Protein AF-A0A813BSX5-F1 (afdb_monomer_lite)

Sequence (268 aa):
WTSRAKELEERELALHASLPEHVKHILKGKRLLLWKEMIAEYGLPDTTLVDDMMAGFPLSGWLPQSHAFPKHIKRPEFSLDTLRLLSEGLNKQTLDQMSMKQDAELEAATWEETEAELQHGWIFEAPTVESDFRVYARRFGISQGGKTRVIDDCSCCGLNATVGTVEKFVVHAIDRMAAMLAYALGLSTDANMMYVNRPGHVKPSAVVLNALPFGAIGKKAPEFAPVFNMLGLVVELTESLDKVLEANKLCPKEAERLRGGEQGDPSA

Foldseek 3Di:
DVVVLVVCVVVQVVLLVPADPLLSLVCPPPSLVVVLVVCVVVVQQQNCVSVCSRVDFDLFAEGDDRVNFDFDKDAQLDAPVVLLVCQVVLQVVQVVVLVDDDPPVQVVLQVVVVVVCCVSSVDHDDDPDDDSGDFAWDWGWDDDPNHIDIDTHPVSSSSNSRYIYRGDDDDDDPVNVVVVLQVVQVPDPPAQWDFDDDPPDPGTDIDRPPPPPVQPDDPPNPDDDVDDDDPDDDPDCLVVLVVCVVVVVDDPVVSCVSVPDDDDDPDD

Secondary structure (DSSP, 8-state):
-HHHHHHTHHHHHHHHHHS-HHHHHHTTT--HHHHHHHHHHTT-S-SSHHHHHHH---SSEEPPP-SSS-EEEE--SS-HHHHHHHHHHHHHHHHHHHTS---HHHHHHHHHHHHHHHHTTSS-PPPSSPPS----PEEEEEEETTEEEEEEETTTTTTGGGEEEEE---PPPHHHHHHHHHHHHHT-SSTTEEEE--TT-SSPEEEE---GGGGGS-TTPPSS-S-----------HHHHHHHHHTT-S-HHHHHHHHT--------

Radius of gyration: 26.86 Å; chains: 1; bounding box: 53×72×67 Å

Structure (mmCIF, N/CA/C/O backbone):
data_AF-A0A813BSX5-F1
#
_entry.id   AF-A0A813BSX5-F1
#
loop_
_atom_site.group_PDB
_atom_site.id
_atom_site.type_symbol
_atom_site.label_atom_id
_atom_site.label_alt_id
_atom_site.label_comp_id
_atom_site.label_asym_id
_atom_site.label_entity_id
_atom_site.label_seq_id
_atom_site.pdbx_PDB_ins_code
_atom_site.Cartn_x
_atom_site.Cartn_y
_atom_site.Cartn_z
_atom_site.occupancy
_atom_site.B_iso_or_equiv
_atom_site.auth_seq_id
_atom_site.auth_comp_id
_atom_site.auth_asym_id
_atom_site.auth_atom_id
_atom_site.pdbx_PDB_model_num
ATOM 1 N N . TRP A 1 1 ? -19.337 -3.168 21.594 1.00 83.38 1 TRP A N 1
ATOM 2 C CA . TRP A 1 1 ? -19.027 -3.341 20.157 1.00 83.38 1 TRP A CA 1
ATOM 3 C C . TRP A 1 1 ? -19.935 -4.308 19.399 1.00 83.38 1 TRP A C 1
ATOM 5 O O . TRP A 1 1 ? -20.498 -3.882 18.405 1.00 83.38 1 TRP A O 1
ATOM 15 N N . THR A 1 2 ? -20.147 -5.565 19.816 1.00 85.38 2 THR A N 1
ATOM 16 C CA . THR A 1 2 ? -21.000 -6.511 19.048 1.00 85.38 2 THR A CA 1
ATOM 17 C C . THR A 1 2 ? -22.451 -6.047 18.877 1.00 85.38 2 THR A C 1
ATOM 19 O O . THR A 1 2 ? -22.989 -6.163 17.782 1.00 85.38 2 THR A O 1
ATOM 22 N N . SER A 1 3 ? -23.078 -5.495 19.921 1.00 91.56 3 SER A N 1
ATOM 23 C CA . SER A 1 3 ? -24.420 -4.896 19.812 1.00 91.56 3 SER A CA 1
ATOM 24 C C . SER A 1 3 ? -24.410 -3.676 18.895 1.00 91.56 3 SER A C 1
ATOM 26 O O . SER A 1 3 ? -25.213 -3.597 17.972 1.00 91.56 3 SER A O 1
ATOM 28 N N . ARG A 1 4 ? -23.410 -2.800 19.061 1.00 90.75 4 ARG A N 1
ATOM 29 C CA . ARG A 1 4 ? -23.244 -1.606 18.229 1.00 90.75 4 ARG A CA 1
ATOM 30 C C . ARG A 1 4 ? -23.072 -1.933 16.744 1.00 90.75 4 ARG A C 1
ATOM 32 O O . ARG A 1 4 ? -23.639 -1.267 15.892 1.00 90.75 4 ARG A O 1
ATOM 39 N N . ALA A 1 5 ? -22.359 -3.012 16.434 1.00 90.94 5 ALA A N 1
ATOM 40 C CA . ALA A 1 5 ? -22.216 -3.510 15.072 1.00 90.94 5 ALA A CA 1
ATOM 41 C C . ALA A 1 5 ? -23.562 -3.863 14.418 1.00 90.94 5 ALA A C 1
ATOM 43 O O . ALA A 1 5 ? -23.715 -3.650 13.222 1.00 90.94 5 ALA A O 1
ATOM 44 N N . LYS A 1 6 ? -24.520 -4.395 15.193 1.00 92.38 6 LYS A N 1
ATOM 45 C CA . LYS A 1 6 ? -25.877 -4.696 14.708 1.00 92.38 6 LYS A CA 1
ATOM 46 C C . LYS A 1 6 ? -26.690 -3.420 14.506 1.00 92.38 6 LYS A C 1
ATOM 48 O O . LYS A 1 6 ? -27.373 -3.284 13.504 1.00 92.38 6 LYS A O 1
ATOM 53 N N . GLU A 1 7 ? -26.580 -2.465 15.426 1.00 96.12 7 GLU A N 1
ATOM 54 C CA . GLU A 1 7 ? -27.254 -1.161 15.311 1.00 96.12 7 GLU A CA 1
ATOM 55 C C . GLU A 1 7 ? -26.810 -0.370 14.069 1.00 96.12 7 GLU A C 1
ATOM 57 O O . GLU A 1 7 ? -27.576 0.424 13.530 1.00 96.12 7 GLU A O 1
ATOM 62 N N . LEU A 1 8 ? -25.572 -0.579 13.614 1.00 95.31 8 LEU A N 1
ATOM 63 C CA . LEU A 1 8 ? -25.012 0.079 12.434 1.00 95.31 8 LEU A CA 1
ATOM 64 C C . LEU A 1 8 ? -25.253 -0.682 11.124 1.00 95.31 8 LEU A C 1
ATOM 66 O O . LEU A 1 8 ? -24.932 -0.142 10.070 1.00 95.31 8 LEU A O 1
ATOM 70 N N . GLU A 1 9 ? -25.809 -1.895 11.156 1.00 94.50 9 GLU A N 1
ATOM 71 C CA . GLU A 1 9 ? -25.847 -2.808 10.005 1.00 94.50 9 GLU A CA 1
ATOM 72 C C . GLU A 1 9 ? -26.533 -2.201 8.771 1.00 94.50 9 GLU A C 1
ATOM 74 O O . GLU A 1 9 ? -25.970 -2.226 7.678 1.00 94.50 9 GLU A O 1
ATOM 79 N N . GLU A 1 10 ? -27.695 -1.564 8.938 1.00 96.06 10 GLU A N 1
ATOM 80 C CA . GLU A 1 10 ? -28.397 -0.901 7.827 1.00 96.06 10 GLU A CA 1
ATOM 81 C C . GLU A 1 10 ? -27.590 0.262 7.233 1.00 96.06 10 GLU A C 1
ATOM 83 O O . GLU A 1 10 ? -27.537 0.447 6.015 1.00 96.06 10 GLU A O 1
ATOM 88 N N . ARG A 1 11 ? -26.913 1.036 8.089 1.00 96.50 11 ARG A N 1
ATOM 89 C CA . ARG A 1 11 ? -26.076 2.166 7.661 1.00 96.50 11 ARG A CA 1
ATOM 90 C C . ARG A 1 11 ? -24.805 1.688 6.964 1.00 96.50 11 ARG A C 1
ATOM 92 O O . ARG A 1 11 ? -24.385 2.312 5.996 1.00 96.50 11 ARG A O 1
ATOM 99 N N . GLU A 1 12 ? -24.216 0.590 7.430 1.00 95.94 12 GLU A N 1
ATOM 100 C CA . GLU A 1 12 ? -23.080 -0.069 6.778 1.00 95.94 12 GLU A CA 1
ATOM 101 C C . GLU A 1 12 ? -23.479 -0.563 5.387 1.00 95.94 12 GLU A C 1
ATOM 103 O O . GLU A 1 12 ? -22.760 -0.316 4.426 1.00 95.94 12 GLU A O 1
ATOM 108 N N . LEU A 1 13 ? -24.647 -1.196 5.241 1.00 94.44 13 LEU A N 1
ATOM 109 C CA . LEU A 1 13 ? -25.143 -1.638 3.934 1.00 94.44 13 LEU A CA 1
ATOM 110 C C . LEU A 1 13 ? -25.313 -0.466 2.957 1.00 94.44 13 LEU A C 1
ATOM 112 O O . LEU A 1 13 ? -24.874 -0.559 1.809 1.00 94.44 13 LEU A O 1
ATOM 116 N N . ALA A 1 14 ? -25.895 0.647 3.413 1.00 95.81 14 ALA A N 1
ATOM 117 C CA . ALA A 1 14 ? -26.028 1.859 2.606 1.00 95.81 14 ALA A CA 1
ATOM 118 C C . ALA A 1 14 ? -24.662 2.457 2.225 1.00 95.81 14 ALA A C 1
ATOM 120 O O . ALA A 1 14 ? -24.458 2.854 1.077 1.00 95.81 14 ALA A O 1
ATOM 121 N N . LEU A 1 15 ? -23.709 2.470 3.162 1.00 95.25 15 LEU A N 1
ATOM 122 C CA . LEU A 1 15 ? -22.342 2.919 2.913 1.00 95.25 15 LEU A CA 1
ATOM 123 C C . LEU A 1 15 ? -21.660 2.050 1.852 1.00 95.25 15 LEU A C 1
ATOM 125 O O . LEU A 1 15 ? -21.188 2.573 0.847 1.00 95.25 15 LEU A O 1
ATOM 129 N N . HIS A 1 16 ? -21.669 0.729 2.028 1.00 95.00 16 HIS A N 1
ATOM 130 C CA . HIS A 1 16 ? -21.105 -0.236 1.080 1.00 95.00 16 HIS A CA 1
ATOM 131 C C . HIS A 1 16 ? -21.727 -0.132 -0.315 1.00 95.00 16 HIS A C 1
ATOM 133 O O . HIS A 1 16 ? -21.043 -0.348 -1.313 1.00 95.00 16 HIS A O 1
ATOM 139 N N . ALA A 1 17 ? -23.011 0.219 -0.413 1.00 93.81 17 ALA A N 1
ATOM 140 C CA . ALA A 1 17 ? -23.671 0.448 -1.695 1.00 93.81 17 ALA A CA 1
ATOM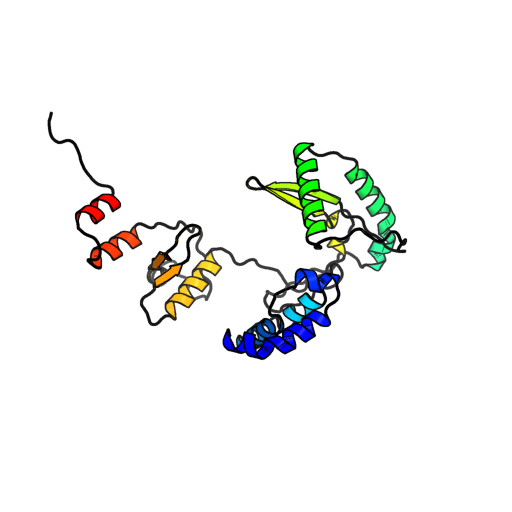 141 C C . ALA A 1 17 ? -23.161 1.709 -2.417 1.00 93.81 17 ALA A C 1
ATOM 143 O O . ALA A 1 17 ? -23.177 1.732 -3.646 1.00 93.81 17 ALA A O 1
ATOM 144 N N . SER A 1 18 ? -22.697 2.716 -1.669 1.00 93.75 18 SER A N 1
ATOM 145 C CA . SER A 1 18 ? -22.149 3.975 -2.197 1.00 93.75 18 SER A CA 1
ATOM 146 C C . SER A 1 18 ? -20.669 3.913 -2.593 1.00 93.75 18 SER A C 1
ATOM 148 O O . SER A 1 18 ? -20.185 4.830 -3.256 1.00 93.75 18 SER A O 1
ATOM 150 N N . LEU A 1 19 ? -19.946 2.853 -2.206 1.00 93.38 19 LEU A N 1
ATOM 151 C CA . LEU A 1 19 ? -18.522 2.712 -2.512 1.00 93.38 19 LEU A CA 1
ATOM 152 C C . LEU A 1 19 ? -18.281 2.493 -4.016 1.00 93.38 19 LEU A C 1
ATOM 154 O O . LEU A 1 19 ? -19.070 1.794 -4.661 1.00 93.38 19 LEU A O 1
ATOM 158 N N . PRO A 1 20 ? -17.166 3.010 -4.570 1.00 90.00 20 PRO A N 1
ATOM 159 C CA . PRO A 1 20 ? -16.735 2.665 -5.920 1.00 90.00 20 PRO A CA 1
ATOM 160 C C . PRO A 1 20 ? -16.595 1.149 -6.089 1.00 90.00 20 PRO A C 1
ATOM 162 O O . PRO A 1 20 ? -16.129 0.467 -5.177 1.00 90.00 20 PRO A O 1
ATOM 165 N N . GLU A 1 21 ? -16.940 0.622 -7.267 1.00 87.62 21 GLU A N 1
ATOM 166 C CA . GLU A 1 21 ? -17.011 -0.832 -7.497 1.00 87.62 21 GLU A CA 1
ATOM 167 C C . GLU A 1 21 ? -15.694 -1.556 -7.162 1.00 87.62 21 GLU A C 1
ATOM 169 O O . GLU A 1 21 ? -15.701 -2.582 -6.482 1.00 87.62 21 GLU A O 1
ATOM 174 N N . HIS A 1 22 ? -14.556 -0.963 -7.542 1.00 83.56 22 HIS A N 1
ATOM 175 C CA . HIS A 1 22 ? -13.226 -1.514 -7.262 1.00 83.56 22 HIS A CA 1
ATOM 176 C C . HIS A 1 22 ? -12.898 -1.580 -5.756 1.00 83.56 22 HIS A C 1
ATOM 178 O O . HIS A 1 22 ? -12.206 -2.491 -5.317 1.00 83.56 22 HIS A O 1
ATOM 184 N N . VAL A 1 23 ? -13.430 -0.663 -4.940 1.00 88.94 23 VAL A N 1
ATOM 185 C CA . VAL A 1 23 ? -13.236 -0.654 -3.477 1.00 88.94 23 VAL A CA 1
ATOM 186 C C . VAL A 1 23 ? -14.238 -1.574 -2.782 1.00 88.94 23 VAL A C 1
ATOM 188 O O . VAL A 1 23 ? -13.909 -2.262 -1.816 1.00 88.94 23 VAL A O 1
ATOM 191 N N . LYS A 1 24 ? -15.476 -1.608 -3.280 1.00 89.94 24 LYS A N 1
ATOM 192 C CA . LYS A 1 24 ? -16.595 -2.352 -2.696 1.00 89.94 24 LYS A CA 1
ATOM 193 C C . LYS A 1 24 ? -16.302 -3.843 -2.569 1.00 89.94 24 LYS A C 1
ATOM 195 O O . LYS A 1 24 ? -16.629 -4.446 -1.546 1.00 89.94 24 LYS A O 1
ATOM 200 N N . HIS A 1 25 ? -15.665 -4.432 -3.582 1.00 87.50 25 HIS A N 1
ATOM 201 C CA . HIS A 1 25 ? -15.243 -5.830 -3.531 1.00 87.50 25 HIS A CA 1
ATOM 202 C C . HIS A 1 25 ? -14.223 -6.073 -2.405 1.00 87.50 25 HIS A C 1
ATOM 204 O O . HIS A 1 25 ? -14.404 -6.982 -1.594 1.00 87.50 25 HIS A O 1
ATOM 210 N N . ILE A 1 26 ? -13.202 -5.216 -2.308 1.00 88.81 26 ILE A N 1
ATOM 211 C CA . ILE A 1 26 ? -12.096 -5.328 -1.345 1.00 88.81 26 ILE A CA 1
ATOM 212 C C . ILE A 1 26 ? -12.585 -5.132 0.097 1.00 88.81 26 ILE A C 1
ATOM 214 O O . ILE A 1 26 ? -12.185 -5.858 1.011 1.00 88.81 26 ILE A O 1
ATOM 218 N N . LEU A 1 27 ? -13.475 -4.163 0.319 1.00 91.62 27 LEU A N 1
ATOM 219 C CA . LEU A 1 27 ? -13.990 -3.838 1.649 1.00 91.62 27 LEU A CA 1
ATOM 220 C C . LEU A 1 27 ? -15.193 -4.693 2.063 1.00 91.62 27 LEU A C 1
ATOM 222 O O . LEU A 1 27 ? -15.707 -4.523 3.171 1.00 91.62 27 LEU A O 1
ATOM 226 N N . LYS A 1 28 ? -15.635 -5.646 1.236 1.00 90.06 28 LYS A N 1
ATOM 227 C CA . LYS A 1 28 ? -16.810 -6.475 1.520 1.00 90.06 28 LYS A CA 1
ATOM 228 C C . LYS A 1 28 ? -16.733 -7.118 2.910 1.00 90.06 28 LYS A C 1
ATOM 230 O O . LYS A 1 28 ? -15.768 -7.789 3.273 1.00 90.06 28 LYS A O 1
ATOM 235 N N . GLY A 1 29 ? -17.791 -6.922 3.698 1.00 88.62 29 GLY A N 1
ATOM 236 C CA . GLY A 1 29 ? -17.921 -7.486 5.045 1.00 88.62 29 GLY A CA 1
ATOM 237 C C . GLY A 1 29 ? -17.102 -6.774 6.129 1.00 88.62 29 GLY A C 1
ATOM 238 O O . GLY A 1 29 ? -17.186 -7.162 7.297 1.00 88.62 29 GLY A O 1
ATOM 239 N N . LYS A 1 30 ? -16.332 -5.731 5.791 1.00 92.81 30 LYS A N 1
ATOM 240 C CA . LYS A 1 30 ? -15.687 -4.860 6.781 1.00 92.81 30 LYS A CA 1
ATOM 241 C C . LYS A 1 30 ? -16.727 -3.910 7.381 1.00 92.81 30 LYS A C 1
ATOM 243 O O . LYS A 1 30 ? -17.556 -3.356 6.665 1.00 92.81 30 LYS A O 1
ATOM 248 N N . ARG A 1 31 ? -16.675 -3.725 8.701 1.00 94.50 31 ARG A N 1
ATOM 249 C CA . ARG A 1 31 ? -17.572 -2.834 9.455 1.00 94.50 31 ARG A CA 1
ATOM 250 C C . ARG A 1 31 ? -16.910 -1.465 9.613 1.00 94.50 31 ARG A C 1
ATOM 252 O O . ARG A 1 31 ? -16.223 -1.228 10.607 1.00 94.50 31 ARG A O 1
ATOM 259 N N . LEU A 1 32 ? -17.016 -0.631 8.582 1.00 95.31 32 LEU A N 1
ATOM 260 C CA . LEU A 1 32 ? -16.264 0.619 8.448 1.00 95.31 32 LEU A CA 1
ATOM 261 C C . LEU A 1 32 ? -16.768 1.688 9.424 1.00 95.31 32 LEU A C 1
ATOM 263 O O . LEU A 1 32 ? -15.969 2.336 10.096 1.00 95.31 32 LEU A O 1
ATOM 267 N N . LEU A 1 33 ? -18.087 1.826 9.574 1.00 96.06 33 LEU A N 1
ATOM 268 C CA . LEU A 1 33 ? -18.696 2.756 10.528 1.00 96.06 33 LEU A CA 1
ATOM 269 C C . LEU A 1 33 ? -18.390 2.357 11.968 1.00 96.06 33 LEU A C 1
ATOM 271 O O . LEU A 1 33 ? -18.042 3.214 12.776 1.00 96.06 33 LEU A O 1
ATOM 275 N N . LEU A 1 34 ? -18.469 1.060 12.279 1.00 94.94 34 LEU A N 1
ATOM 276 C CA . LEU A 1 34 ? -18.085 0.565 13.602 1.00 94.94 34 LEU A CA 1
ATOM 277 C C . LEU A 1 34 ? -16.620 0.893 13.899 1.00 94.94 34 LEU A C 1
ATOM 279 O O . LEU A 1 34 ? -16.292 1.333 14.997 1.00 94.94 34 LEU A O 1
ATOM 283 N N . TRP A 1 35 ? -15.739 0.684 12.922 1.00 94.75 35 TRP A N 1
ATOM 284 C CA . TRP A 1 35 ? -14.325 0.985 13.083 1.00 94.75 35 TRP A CA 1
ATOM 285 C C . TRP A 1 35 ? -14.077 2.484 13.285 1.00 94.75 35 TRP A C 1
ATOM 287 O O . TRP A 1 35 ? -13.296 2.853 14.160 1.00 94.75 35 TRP A O 1
ATOM 297 N N . LYS A 1 36 ? -14.809 3.344 12.568 1.00 94.81 36 LYS A N 1
ATOM 298 C CA . LYS A 1 36 ? -14.770 4.799 12.762 1.00 94.81 36 LYS A CA 1
ATOM 299 C C . LYS A 1 36 ? -15.196 5.201 14.178 1.00 94.81 36 LYS A C 1
ATOM 301 O O . LYS A 1 36 ? -14.533 6.027 14.800 1.00 94.81 36 LYS A O 1
ATOM 306 N N . GLU A 1 37 ? -16.248 4.584 14.718 1.00 94.19 37 GLU A N 1
ATOM 307 C CA . GLU A 1 37 ? -16.666 4.804 16.110 1.00 94.19 37 GLU A CA 1
ATOM 308 C C . GLU A 1 37 ? -15.614 4.330 17.117 1.00 94.19 37 GLU A C 1
ATOM 310 O O . GLU A 1 37 ? -15.336 5.040 18.078 1.00 94.19 37 GLU A O 1
ATOM 315 N N . MET A 1 38 ? -14.976 3.180 16.880 1.00 91.50 38 MET A N 1
ATOM 316 C CA . MET A 1 38 ? -13.897 2.684 17.741 1.00 91.50 38 MET A CA 1
ATOM 317 C C . MET A 1 38 ? -12.688 3.627 17.746 1.00 91.50 38 MET A C 1
ATOM 319 O O . MET A 1 38 ? -12.146 3.915 18.809 1.00 91.50 38 MET A O 1
ATOM 323 N N . ILE A 1 39 ? -12.272 4.128 16.578 1.00 88.81 39 ILE A N 1
ATOM 324 C CA . ILE A 1 39 ? -11.175 5.101 16.461 1.00 88.81 39 ILE A CA 1
ATOM 325 C C . ILE A 1 39 ? -11.469 6.346 17.302 1.00 88.81 39 ILE A C 1
ATOM 327 O O . ILE A 1 39 ? -10.608 6.788 18.064 1.00 88.81 39 ILE A O 1
ATOM 331 N N . ALA A 1 40 ? -12.694 6.870 17.202 1.00 90.44 40 ALA A N 1
ATOM 332 C CA . ALA A 1 40 ? -13.122 8.036 17.962 1.00 90.44 40 ALA A CA 1
ATOM 333 C C . ALA A 1 40 ? -13.198 7.759 19.474 1.00 90.44 40 ALA A C 1
ATOM 335 O O . ALA A 1 40 ? -12.709 8.565 20.261 1.00 90.44 40 ALA A O 1
ATOM 336 N N . GLU A 1 41 ? -13.769 6.622 19.888 1.00 89.50 41 GLU A N 1
ATOM 337 C CA . GLU A 1 41 ? -13.918 6.260 21.306 1.00 89.50 41 GLU A CA 1
ATOM 338 C C . GLU A 1 41 ? -12.566 6.089 22.007 1.00 89.50 41 GLU A C 1
ATOM 340 O O . GLU A 1 41 ? -12.379 6.580 23.119 1.00 89.50 41 GLU A O 1
ATOM 345 N N . TYR A 1 42 ? -11.601 5.438 21.351 1.00 86.50 42 TYR A N 1
ATOM 346 C CA . TYR A 1 42 ? -10.262 5.238 21.910 1.00 86.50 42 TYR A CA 1
ATOM 347 C C . TYR A 1 42 ? -9.333 6.446 21.728 1.00 86.50 42 TYR A C 1
ATOM 349 O O . TYR A 1 42 ? -8.181 6.388 22.160 1.00 86.50 42 TYR A O 1
ATOM 357 N N . GLY A 1 43 ? -9.806 7.531 21.105 1.00 86.00 43 GLY A N 1
ATOM 358 C CA . GLY A 1 43 ? -9.010 8.735 20.875 1.00 86.00 43 GLY A CA 1
ATOM 359 C C . GLY A 1 43 ? -7.757 8.462 20.043 1.00 86.00 43 GLY A C 1
ATOM 360 O O . GLY A 1 43 ? -6.700 9.035 20.318 1.00 86.00 43 GLY A O 1
ATOM 361 N N . LEU A 1 44 ? -7.849 7.550 19.067 1.00 86.44 44 LEU A N 1
ATOM 362 C CA . LEU A 1 44 ? -6.727 7.260 18.182 1.00 86.44 44 LEU A CA 1
ATOM 363 C C . LEU A 1 44 ? -6.402 8.502 17.334 1.00 86.44 44 LEU A C 1
ATOM 365 O O . LEU A 1 44 ? -7.314 9.205 16.896 1.00 86.44 44 LEU A O 1
ATOM 369 N N . PRO A 1 45 ? -5.108 8.784 17.099 1.00 88.50 45 PRO A N 1
ATOM 370 C CA . PRO A 1 45 ? -4.687 10.013 16.429 1.00 88.50 45 PRO A CA 1
ATOM 371 C C . PRO A 1 45 ? -5.115 10.064 14.955 1.00 88.50 45 PRO A C 1
ATOM 373 O O . PRO A 1 45 ? -5.413 11.145 14.444 1.00 88.50 45 PRO A O 1
ATOM 376 N N . ASP A 1 46 ? -5.189 8.906 14.295 1.00 91.31 46 ASP A N 1
ATOM 377 C CA . ASP A 1 46 ? -5.603 8.794 12.898 1.00 91.31 46 ASP A CA 1
ATOM 378 C C . ASP A 1 46 ? -7.126 8.672 12.796 1.00 91.31 46 ASP A C 1
ATOM 380 O O . ASP A 1 46 ? -7.698 7.589 12.937 1.00 91.31 46 ASP A O 1
ATOM 384 N N . THR A 1 47 ? -7.788 9.806 12.579 1.00 90.56 47 THR A N 1
ATOM 385 C CA . THR A 1 47 ? -9.253 9.874 12.464 1.00 90.56 47 THR A CA 1
ATOM 386 C C . THR A 1 47 ? -9.758 9.744 11.026 1.00 90.56 47 THR A C 1
ATOM 388 O O . THR A 1 47 ? -10.962 9.559 10.833 1.00 90.56 47 THR A O 1
ATOM 391 N N . THR A 1 48 ? -8.866 9.805 10.029 1.00 92.06 48 THR A N 1
ATOM 392 C CA . THR A 1 48 ? -9.218 9.768 8.599 1.00 92.06 48 THR A CA 1
ATOM 393 C C . THR A 1 48 ? -9.006 8.401 7.967 1.00 92.06 48 THR A C 1
ATOM 395 O O . THR A 1 48 ? -9.586 8.148 6.918 1.00 92.06 48 THR A O 1
ATOM 398 N N . LEU A 1 49 ? -8.290 7.481 8.624 1.00 92.12 49 LEU A N 1
ATOM 399 C CA . LEU A 1 49 ? -7.961 6.146 8.111 1.00 92.12 49 LEU A CA 1
ATOM 400 C C . LEU A 1 49 ? -9.117 5.404 7.422 1.00 92.12 49 LEU A C 1
ATOM 402 O O . LEU A 1 49 ? -8.933 4.791 6.373 1.00 92.12 49 LEU A O 1
ATOM 406 N N . VAL A 1 50 ? -10.312 5.423 8.017 1.00 93.69 50 VAL A N 1
ATOM 407 C CA . VAL A 1 50 ? -11.483 4.739 7.440 1.00 93.69 50 VAL A CA 1
ATOM 408 C C . VAL A 1 50 ? -11.928 5.413 6.145 1.00 93.69 50 VAL A C 1
ATOM 410 O O . VAL A 1 50 ? -12.260 4.725 5.182 1.00 93.69 50 VAL A O 1
ATOM 413 N N . ASP A 1 51 ? -11.909 6.744 6.117 1.00 93.44 51 ASP A N 1
ATOM 414 C CA . ASP A 1 51 ? -12.271 7.531 4.941 1.00 93.44 51 ASP A CA 1
ATOM 415 C C . ASP A 1 51 ? -11.222 7.335 3.830 1.00 93.44 51 ASP A C 1
ATOM 417 O O . ASP A 1 51 ? -11.586 7.108 2.676 1.00 93.44 51 ASP A O 1
ATOM 421 N N . ASP A 1 52 ? -9.934 7.294 4.189 1.00 92.25 52 ASP A N 1
ATOM 422 C CA . ASP A 1 52 ? -8.828 6.988 3.275 1.00 92.25 52 ASP A CA 1
ATOM 423 C C . ASP A 1 52 ? -8.944 5.567 2.701 1.00 92.25 52 ASP A C 1
ATOM 425 O O . ASP A 1 52 ? -8.724 5.351 1.513 1.00 92.25 52 ASP A O 1
ATOM 429 N N . MET A 1 53 ? -9.370 4.583 3.501 1.00 92.12 53 MET A N 1
ATOM 430 C CA . MET A 1 53 ? -9.627 3.228 3.002 1.00 92.12 53 MET A CA 1
ATOM 431 C C . MET A 1 53 ? -10.810 3.154 2.038 1.00 92.12 53 MET A C 1
ATOM 433 O O . MET A 1 53 ? -10.783 2.350 1.108 1.00 92.12 53 MET A O 1
ATOM 437 N N . MET A 1 54 ? -11.843 3.969 2.249 1.00 93.12 54 MET A N 1
ATOM 438 C CA . MET A 1 54 ? -12.992 4.044 1.345 1.00 93.12 54 MET A CA 1
ATOM 439 C C . MET A 1 54 ? -12.666 4.764 0.033 1.00 93.12 54 MET A C 1
ATOM 441 O O . MET A 1 54 ? -13.237 4.422 -1.002 1.00 93.12 54 MET A O 1
ATOM 445 N N . ALA A 1 55 ? -11.780 5.762 0.074 1.00 90.69 55 ALA A N 1
ATOM 446 C CA . ALA A 1 55 ? -11.345 6.521 -1.097 1.00 90.69 55 ALA A CA 1
ATOM 447 C C . ALA A 1 55 ? -10.201 5.839 -1.869 1.00 90.69 55 ALA A C 1
ATOM 449 O O . ALA A 1 55 ? -10.084 6.019 -3.080 1.00 90.69 55 ALA A O 1
ATOM 450 N N . GLY A 1 56 ? -9.380 5.050 -1.174 1.00 90.06 56 GLY A N 1
ATOM 451 C CA . GLY A 1 56 ? -8.102 4.538 -1.656 1.00 90.06 56 GLY A CA 1
ATOM 452 C C . GLY A 1 56 ? -6.934 5.457 -1.281 1.00 90.06 56 GLY A C 1
ATOM 453 O O . GLY A 1 56 ? -7.075 6.674 -1.160 1.00 90.06 56 GLY A O 1
ATOM 454 N N . PHE A 1 57 ? -5.750 4.867 -1.116 1.00 89.94 57 PHE A N 1
ATOM 455 C CA . PHE A 1 57 ? -4.538 5.618 -0.788 1.00 89.94 57 PHE A CA 1
ATOM 456 C C . PHE A 1 57 ? -3.862 6.168 -2.054 1.00 89.94 57 PHE A C 1
ATOM 458 O O . PHE A 1 57 ? -3.749 5.446 -3.049 1.00 89.94 57 PHE A O 1
ATOM 465 N N . PRO A 1 58 ? -3.357 7.415 -2.033 1.00 91.44 58 PRO A N 1
ATOM 466 C CA . PRO A 1 58 ? -2.611 7.960 -3.158 1.00 91.44 58 PRO A CA 1
ATOM 467 C C . PRO A 1 58 ? -1.263 7.243 -3.322 1.00 91.44 58 PRO A C 1
ATOM 469 O O . PRO A 1 58 ? -0.557 6.991 -2.348 1.00 91.44 58 PRO A O 1
ATOM 472 N N . LEU A 1 59 ? -0.872 6.973 -4.570 1.00 91.75 59 LEU A N 1
ATOM 473 C CA . LEU A 1 59 ? 0.424 6.360 -4.911 1.00 91.75 59 LEU A CA 1
ATOM 474 C C . LEU A 1 59 ? 1.532 7.387 -5.213 1.00 91.75 59 LEU A C 1
ATOM 476 O O . LEU A 1 59 ? 2.655 7.014 -5.536 1.00 91.75 59 LEU A O 1
ATOM 480 N N . SER A 1 60 ? 1.221 8.681 -5.144 1.00 94.56 60 SER A N 1
ATOM 481 C CA . SER A 1 60 ? 2.113 9.782 -5.527 1.00 94.56 60 SER A CA 1
ATOM 482 C C . SER A 1 60 ? 1.743 11.068 -4.797 1.00 94.56 60 SER A C 1
ATOM 484 O O . SER A 1 60 ? 0.601 11.229 -4.366 1.00 94.56 60 SER A O 1
ATOM 486 N N . GLY A 1 61 ? 2.670 12.021 -4.737 1.00 95.12 61 GLY A N 1
ATOM 487 C CA . GLY A 1 61 ? 2.467 13.277 -4.025 1.00 95.12 61 GLY A CA 1
ATOM 488 C C . GLY A 1 61 ? 2.632 13.112 -2.517 1.00 95.12 61 GLY A C 1
ATOM 489 O O . GLY A 1 61 ? 3.306 12.199 -2.043 1.00 95.12 61 GLY A O 1
ATOM 490 N N . TRP A 1 62 ? 2.053 14.035 -1.751 1.00 95.12 62 TRP A N 1
ATOM 491 C CA . TRP A 1 62 ? 2.115 13.988 -0.293 1.00 95.12 62 TRP A CA 1
ATOM 492 C C . TRP A 1 62 ? 1.124 12.964 0.250 1.00 95.12 62 TRP A C 1
ATOM 494 O O . TRP A 1 62 ? -0.081 13.107 0.052 1.00 95.12 62 TRP A O 1
ATOM 504 N N . LEU A 1 63 ? 1.636 11.952 0.950 1.00 93.25 63 LEU A N 1
ATOM 505 C CA . LEU A 1 63 ? 0.791 10.983 1.638 1.00 93.25 63 LEU A CA 1
ATOM 506 C C . LEU A 1 63 ? 0.060 11.642 2.820 1.00 93.25 63 LEU A C 1
ATOM 508 O O . LEU A 1 63 ? 0.636 12.530 3.465 1.00 93.25 63 LEU A O 1
ATOM 512 N N . PRO A 1 64 ? -1.180 11.207 3.118 1.00 91.00 64 PRO A N 1
ATOM 513 C CA . PRO A 1 64 ? -1.932 11.705 4.262 1.00 91.00 64 PRO A CA 1
ATOM 514 C C . PRO A 1 64 ? -1.185 11.434 5.570 1.00 91.00 64 PRO A C 1
ATOM 516 O O . PRO A 1 64 ? -0.384 10.502 5.684 1.00 91.00 64 PRO A O 1
ATOM 519 N N . GLN A 1 65 ? -1.430 12.292 6.556 1.00 90.75 65 GLN A N 1
ATOM 520 C CA . GLN A 1 65 ? -0.801 12.194 7.862 1.00 90.75 65 GLN A CA 1
ATOM 521 C C . GLN A 1 65 ? -1.705 11.422 8.827 1.00 90.75 65 GLN A C 1
ATOM 523 O O . GLN A 1 65 ? -2.829 11.843 9.070 1.00 90.75 65 GLN A O 1
ATOM 528 N N . SER A 1 66 ? -1.184 10.353 9.434 1.00 89.88 66 SER A N 1
ATOM 529 C CA . SER A 1 66 ? -1.921 9.567 10.435 1.00 89.88 66 SER A CA 1
ATOM 530 C C . SER A 1 66 ? -1.860 10.176 11.838 1.00 89.88 66 SER A C 1
ATOM 532 O O . SER A 1 66 ? -2.657 9.853 12.710 1.00 89.88 66 SER A O 1
ATOM 534 N N . HIS A 1 67 ? -0.841 10.994 12.116 1.00 89.25 67 HIS A N 1
ATOM 535 C CA . HIS A 1 67 ? -0.486 11.484 13.451 1.00 89.25 67 HIS A CA 1
ATOM 536 C C . HIS A 1 67 ? -0.119 10.377 14.459 1.00 89.25 67 HIS A C 1
ATOM 538 O O . HIS A 1 67 ? 0.206 10.674 15.610 1.00 89.25 67 HIS A O 1
ATOM 544 N N . ALA A 1 68 ? -0.107 9.108 14.036 1.00 87.25 68 ALA A N 1
ATOM 545 C CA . ALA A 1 68 ? 0.274 7.955 14.847 1.00 87.25 68 ALA A CA 1
ATOM 546 C C . ALA A 1 68 ? 1.796 7.758 14.918 1.00 87.25 68 ALA A C 1
ATOM 548 O O . ALA A 1 68 ? 2.298 7.008 15.759 1.00 87.25 68 ALA A O 1
ATOM 549 N N . PHE A 1 69 ? 2.544 8.432 14.042 1.00 87.75 69 PHE A N 1
ATOM 550 C CA . PHE A 1 69 ? 3.981 8.254 13.890 1.00 87.75 69 PHE A CA 1
ATOM 551 C C . PHE A 1 69 ? 4.768 9.536 14.198 1.00 87.75 69 PHE A C 1
ATOM 553 O O . PHE A 1 69 ? 4.248 10.648 14.078 1.00 87.75 69 PHE A O 1
ATOM 560 N N . PRO A 1 70 ? 6.057 9.418 14.573 1.00 89.19 70 PRO A N 1
ATOM 561 C CA . PRO A 1 70 ? 6.916 10.581 14.750 1.00 89.19 70 PRO A CA 1
ATOM 562 C C . PRO A 1 70 ? 7.010 11.427 13.474 1.00 89.19 70 PRO A C 1
ATOM 564 O O . PRO A 1 70 ? 7.180 10.898 12.370 1.00 89.19 70 PRO A O 1
ATOM 567 N N . LYS A 1 71 ? 6.978 12.754 13.645 1.00 92.38 71 LYS A N 1
ATOM 568 C CA . LYS A 1 71 ? 7.160 13.716 12.550 1.00 92.38 71 LYS A CA 1
ATOM 569 C C . LYS A 1 71 ? 8.532 13.536 11.907 1.00 92.38 71 LYS A C 1
ATOM 571 O O . LYS A 1 71 ? 9.555 13.585 12.588 1.00 92.38 71 LYS A O 1
ATOM 576 N N . HIS A 1 72 ? 8.550 13.368 10.592 1.00 94.38 72 HIS A N 1
ATOM 577 C CA . HIS A 1 72 ? 9.769 13.278 9.800 1.00 94.38 72 HIS A CA 1
ATOM 578 C C . HIS A 1 72 ? 9.446 13.542 8.332 1.00 94.38 72 HIS A C 1
ATOM 580 O O . HIS A 1 72 ? 8.714 12.781 7.706 1.00 94.38 72 HIS A O 1
ATOM 586 N N . ILE A 1 73 ? 10.022 14.601 7.772 1.00 96.19 73 ILE A N 1
ATOM 587 C CA . ILE A 1 73 ? 9.717 15.011 6.403 1.00 96.19 73 ILE A CA 1
ATOM 588 C C . ILE A 1 73 ? 10.684 14.330 5.434 1.00 96.19 73 ILE A C 1
ATOM 590 O O . ILE A 1 73 ? 11.884 14.596 5.466 1.00 96.19 73 ILE A O 1
ATOM 594 N N . LYS A 1 74 ? 10.146 13.514 4.526 1.00 96.00 74 LYS A N 1
ATOM 595 C CA . LYS A 1 74 ? 10.812 13.080 3.296 1.00 96.00 74 LYS A CA 1
ATOM 596 C C . LYS A 1 74 ? 10.107 13.758 2.123 1.00 96.00 74 LYS A C 1
ATOM 598 O O . LYS A 1 74 ? 8.944 13.477 1.855 1.00 96.00 74 LYS A O 1
ATOM 603 N N . ARG A 1 75 ? 10.791 14.685 1.453 1.00 96.69 75 ARG A N 1
ATOM 604 C CA . ARG A 1 75 ? 10.234 15.383 0.285 1.00 96.69 75 ARG A CA 1
ATOM 605 C C . ARG A 1 75 ? 10.234 14.450 -0.935 1.00 96.69 75 ARG A C 1
ATOM 607 O O . ARG A 1 75 ? 11.159 13.641 -1.029 1.00 96.69 75 ARG A O 1
ATOM 614 N N . PRO A 1 76 ? 9.270 14.596 -1.864 1.00 97.19 76 PRO A N 1
ATOM 615 C CA . PRO A 1 76 ? 9.405 14.029 -3.201 1.00 97.19 76 PRO A CA 1
ATOM 616 C C . PRO A 1 76 ? 10.712 14.503 -3.842 1.00 97.19 76 PRO A C 1
ATOM 618 O O . PRO A 1 76 ? 11.105 15.659 -3.657 1.00 97.19 76 PRO A O 1
ATOM 621 N N . GLU A 1 77 ? 11.366 13.633 -4.602 1.00 97.56 77 GLU A N 1
ATOM 622 C CA . GLU A 1 77 ? 12.548 13.993 -5.390 1.00 97.56 77 GLU A CA 1
ATOM 623 C C . GLU A 1 77 ? 12.153 14.875 -6.581 1.00 97.56 77 GLU A C 1
ATOM 625 O O . GLU A 1 77 ? 12.883 15.797 -6.943 1.00 97.56 77 GLU A O 1
ATOM 630 N N . PHE A 1 78 ? 10.966 14.642 -7.149 1.00 96.94 78 PHE A N 1
ATOM 631 C CA . PHE A 1 78 ? 10.373 15.470 -8.198 1.00 96.94 78 PHE A CA 1
ATOM 632 C C . PHE A 1 78 ? 8.836 15.390 -8.200 1.00 96.94 78 PHE A C 1
ATOM 634 O O . PHE A 1 78 ? 8.238 14.566 -7.509 1.00 96.94 78 PHE A O 1
ATOM 641 N N . SER A 1 79 ? 8.177 16.284 -8.945 1.00 95.81 79 SER A N 1
ATOM 642 C CA . SER A 1 79 ? 6.712 16.326 -9.057 1.00 95.81 79 SER A CA 1
ATOM 643 C C . SER A 1 79 ? 6.172 15.309 -10.069 1.00 95.81 79 SER A C 1
ATOM 645 O O . SER A 1 79 ? 6.908 14.789 -10.909 1.00 95.81 79 SER A O 1
ATOM 647 N N . LEU A 1 80 ? 4.856 15.074 -10.037 1.00 94.31 80 LEU A N 1
ATOM 648 C CA . LEU A 1 80 ? 4.165 14.292 -11.069 1.00 94.31 80 LEU A CA 1
ATOM 649 C C . LEU A 1 80 ? 4.305 14.898 -12.471 1.00 94.31 80 LEU A C 1
ATOM 651 O O . LEU A 1 80 ? 4.413 14.152 -13.440 1.00 94.31 80 LEU A O 1
ATOM 655 N N . ASP A 1 81 ? 4.351 16.226 -12.589 1.00 95.06 81 ASP A N 1
ATOM 656 C CA . ASP A 1 81 ? 4.558 16.890 -13.881 1.00 95.06 81 ASP A CA 1
ATOM 657 C C . ASP A 1 81 ? 5.946 16.576 -14.445 1.00 95.06 81 ASP A C 1
ATOM 659 O O . ASP A 1 81 ? 6.083 16.259 -15.625 1.00 95.06 81 ASP A O 1
ATOM 663 N N . THR A 1 82 ? 6.975 16.575 -13.592 1.00 96.19 82 THR A N 1
ATOM 664 C CA . THR A 1 82 ? 8.313 16.131 -13.990 1.00 96.19 82 THR A CA 1
ATOM 665 C C . THR A 1 82 ? 8.306 14.654 -14.376 1.00 96.19 82 THR A C 1
ATOM 667 O O . THR A 1 82 ? 8.879 14.299 -15.403 1.00 96.19 82 THR A O 1
ATOM 670 N N . LEU A 1 83 ? 7.623 13.790 -13.614 1.00 96.44 83 LEU A N 1
ATOM 671 C CA . LEU A 1 83 ? 7.498 12.374 -13.968 1.00 96.44 83 LEU A CA 1
ATOM 672 C C . LEU A 1 83 ? 6.828 12.189 -15.335 1.00 96.44 83 LEU A C 1
ATOM 674 O O . LEU A 1 83 ? 7.271 11.355 -16.118 1.00 96.44 83 LEU A O 1
ATOM 678 N N . ARG A 1 84 ? 5.810 12.991 -15.663 1.00 95.50 84 ARG A N 1
ATOM 679 C CA . ARG A 1 84 ? 5.163 12.963 -16.980 1.00 95.50 84 ARG A CA 1
ATOM 680 C C . ARG A 1 84 ? 6.159 13.237 -18.105 1.00 95.50 84 ARG A C 1
ATOM 682 O O . ARG A 1 84 ? 6.171 12.485 -19.073 1.00 95.50 84 ARG A O 1
ATOM 689 N N . LEU A 1 85 ? 7.034 14.231 -17.943 1.00 95.25 85 LEU A N 1
ATOM 690 C CA . LEU A 1 85 ? 8.087 14.550 -18.917 1.00 95.25 85 LEU A CA 1
ATOM 691 C C . LEU A 1 85 ? 9.142 13.438 -19.053 1.00 95.25 85 LEU A C 1
ATOM 693 O O . LEU A 1 85 ? 9.694 13.249 -20.132 1.00 95.25 85 LEU A O 1
ATOM 697 N N . LEU A 1 86 ? 9.430 12.708 -17.971 1.00 94.94 86 LEU A N 1
ATOM 698 C CA . LEU A 1 86 ? 10.426 11.627 -17.951 1.00 94.94 86 LEU A CA 1
ATOM 699 C C . LEU A 1 86 ? 9.858 10.256 -18.354 1.00 94.94 86 LEU A C 1
ATOM 701 O O . LEU A 1 86 ? 10.623 9.342 -18.673 1.00 94.94 86 LEU A O 1
ATOM 705 N N . SER A 1 87 ? 8.532 10.104 -18.317 1.00 94.62 87 SER A N 1
ATOM 706 C CA . SER A 1 87 ? 7.845 8.811 -18.381 1.00 94.62 87 SER A CA 1
ATOM 707 C C . SER A 1 87 ? 8.189 7.996 -19.623 1.00 94.62 87 SER A C 1
ATOM 709 O O . SER A 1 87 ? 8.417 6.799 -19.502 1.00 94.62 87 SER A O 1
ATOM 711 N N . GLU A 1 88 ? 8.313 8.619 -20.796 1.00 93.38 88 GLU A N 1
ATOM 712 C CA . GLU A 1 88 ? 8.641 7.918 -22.044 1.00 93.38 8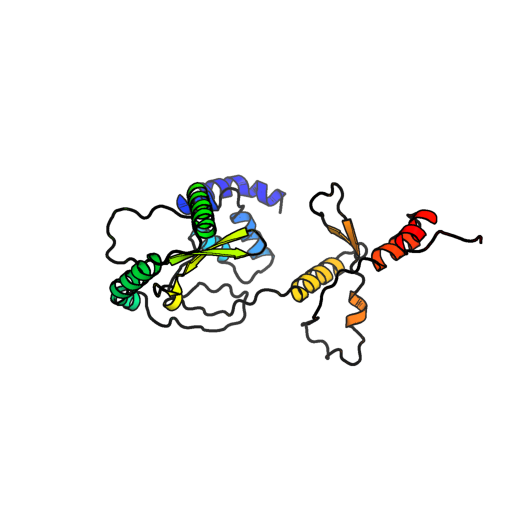8 GLU A CA 1
ATOM 713 C C . GLU A 1 88 ? 9.985 7.174 -21.954 1.00 93.38 88 GLU A C 1
ATOM 715 O O . GLU A 1 88 ? 10.075 5.986 -22.276 1.00 93.38 88 GLU A O 1
ATOM 720 N N . GLY A 1 89 ? 11.021 7.844 -21.439 1.00 94.81 89 GLY A N 1
ATOM 721 C CA . GLY A 1 89 ? 12.347 7.252 -21.260 1.00 94.81 89 GLY A CA 1
ATOM 722 C C . GLY A 1 89 ? 12.363 6.154 -20.194 1.00 94.81 89 GLY A C 1
ATOM 723 O O . GLY A 1 89 ? 12.910 5.075 -20.428 1.00 94.81 89 GLY A O 1
ATOM 724 N N . LEU A 1 90 ? 11.721 6.404 -19.048 1.00 95.38 90 LEU A N 1
ATOM 725 C CA . LEU A 1 90 ? 11.627 5.436 -17.946 1.00 95.38 90 LEU A CA 1
ATOM 726 C C . LEU A 1 90 ? 10.827 4.189 -18.342 1.00 95.38 90 LEU A C 1
ATOM 728 O O . LEU A 1 90 ? 11.197 3.067 -17.992 1.00 95.38 90 LEU A O 1
ATOM 732 N N . ASN A 1 91 ? 9.762 4.370 -19.121 1.00 94.69 91 ASN A N 1
ATOM 733 C CA . ASN A 1 91 ? 8.949 3.283 -19.650 1.00 94.69 91 ASN A CA 1
ATOM 734 C C . ASN A 1 91 ? 9.754 2.421 -20.616 1.00 94.69 91 ASN A C 1
ATOM 736 O O . ASN A 1 91 ? 9.739 1.201 -20.481 1.00 94.69 91 ASN A O 1
ATOM 740 N N . LYS A 1 92 ? 10.503 3.035 -21.541 1.00 93.88 92 LYS A N 1
ATOM 741 C CA . LYS A 1 92 ? 11.388 2.294 -22.446 1.00 93.88 92 LYS A CA 1
ATOM 742 C C . LYS A 1 92 ? 12.403 1.452 -21.669 1.00 93.88 92 LYS A C 1
ATOM 744 O O . LYS A 1 92 ? 12.510 0.255 -21.907 1.00 93.88 92 LYS A O 1
ATOM 749 N N . GLN A 1 93 ? 13.078 2.054 -20.690 1.00 93.62 93 GLN A N 1
ATOM 750 C CA . GLN A 1 93 ? 14.037 1.344 -19.844 1.00 93.62 93 GLN A CA 1
ATOM 751 C C . GLN A 1 93 ? 13.381 0.204 -19.053 1.00 93.62 93 GLN A C 1
ATOM 753 O O . GLN A 1 93 ? 13.967 -0.869 -18.921 1.00 93.62 93 GLN A O 1
ATOM 758 N N . THR A 1 94 ? 12.176 0.418 -18.522 1.00 93.75 94 THR A N 1
ATOM 759 C CA . THR A 1 94 ? 11.466 -0.622 -17.769 1.00 93.75 94 THR A CA 1
ATOM 760 C C . THR A 1 94 ? 11.070 -1.789 -18.672 1.00 93.75 94 THR A C 1
ATOM 762 O O . THR A 1 94 ? 11.273 -2.940 -18.295 1.00 93.75 94 THR A O 1
ATOM 765 N N . LEU A 1 95 ? 10.582 -1.519 -19.885 1.00 91.94 95 LEU A N 1
ATOM 766 C CA . LEU A 1 95 ? 10.263 -2.559 -20.867 1.00 91.94 95 LEU A CA 1
ATOM 767 C C . LEU A 1 95 ? 11.512 -3.350 -21.286 1.00 91.94 95 LEU A C 1
ATOM 769 O O . LEU A 1 95 ? 11.460 -4.578 -21.358 1.00 91.94 95 LEU A O 1
ATOM 773 N N . ASP A 1 96 ? 12.650 -2.674 -21.470 1.00 90.81 96 ASP A N 1
ATOM 774 C CA . ASP A 1 96 ? 13.930 -3.339 -21.732 1.00 90.81 96 ASP A CA 1
ATOM 775 C C . ASP A 1 96 ? 14.322 -4.264 -20.564 1.00 90.81 96 ASP A C 1
ATOM 777 O O . ASP A 1 96 ? 14.762 -5.391 -20.785 1.00 90.81 96 ASP A O 1
ATOM 781 N N . GLN A 1 97 ? 14.104 -3.850 -19.310 1.00 86.94 97 GLN A N 1
ATOM 782 C CA . GLN A 1 97 ? 14.343 -4.704 -18.139 1.00 86.94 97 GLN A CA 1
ATOM 783 C C . GLN A 1 97 ? 13.385 -5.896 -18.062 1.00 86.94 97 GLN A C 1
ATOM 785 O O . GLN A 1 97 ? 13.803 -6.974 -17.648 1.00 86.94 97 GLN A O 1
ATOM 790 N N . MET A 1 98 ? 12.123 -5.730 -18.464 1.00 83.88 98 MET A N 1
ATOM 791 C CA . MET A 1 98 ? 11.141 -6.821 -18.508 1.00 83.88 98 MET A CA 1
ATOM 792 C C . MET A 1 98 ? 11.491 -7.896 -19.544 1.00 83.88 98 MET A C 1
ATOM 794 O O . MET A 1 98 ? 11.004 -9.016 -19.442 1.00 83.88 98 MET A O 1
ATOM 798 N N . SER A 1 99 ? 12.357 -7.593 -20.517 1.00 81.62 99 SER A N 1
ATOM 799 C CA . SER A 1 99 ? 12.857 -8.600 -21.462 1.00 81.62 99 SER A CA 1
ATOM 800 C C . SER A 1 99 ? 13.839 -9.600 -20.831 1.00 81.62 99 SER A C 1
ATOM 802 O O . SER A 1 99 ? 14.093 -10.663 -21.404 1.00 81.62 99 SER A O 1
ATOM 804 N N . MET A 1 100 ? 14.385 -9.283 -19.652 1.00 81.12 100 MET A N 1
ATOM 805 C CA . MET A 1 100 ? 15.309 -10.150 -18.925 1.00 81.12 100 MET A CA 1
ATOM 806 C C . MET A 1 100 ? 14.526 -11.216 -18.161 1.00 81.12 100 MET A C 1
ATOM 808 O O . MET A 1 100 ? 13.786 -10.899 -17.230 1.00 81.12 100 MET A O 1
ATOM 812 N N . LYS A 1 101 ? 14.722 -12.482 -18.535 1.00 78.69 101 LYS A N 1
ATOM 813 C CA . LYS A 1 101 ? 14.045 -13.612 -17.894 1.00 78.69 101 LYS A CA 1
ATOM 814 C C . LYS A 1 101 ? 14.626 -13.936 -16.519 1.00 78.69 101 LYS A C 1
ATOM 816 O O . LYS A 1 101 ? 15.844 -13.898 -16.329 1.00 78.69 101 LYS A O 1
ATOM 821 N N . GLN A 1 102 ? 13.754 -14.281 -15.579 1.00 79.06 102 GLN A N 1
ATOM 822 C CA . GLN A 1 102 ? 14.109 -14.937 -14.325 1.00 79.06 102 GLN A CA 1
ATOM 823 C C . GLN A 1 102 ? 14.168 -16.463 -14.516 1.00 79.06 102 GLN A C 1
ATOM 825 O O . GLN A 1 102 ? 14.044 -16.993 -15.622 1.00 79.06 102 GLN A O 1
ATOM 830 N N . ASP A 1 103 ? 14.397 -17.173 -13.413 1.00 90.00 103 ASP A N 1
ATOM 831 C CA . ASP A 1 103 ? 14.205 -18.617 -13.360 1.00 90.00 103 ASP A CA 1
ATOM 832 C C . ASP A 1 103 ? 12.760 -18.989 -13.738 1.00 90.00 103 ASP A C 1
ATOM 834 O O . ASP A 1 103 ? 11.810 -18.362 -13.268 1.00 90.00 103 ASP A O 1
ATOM 83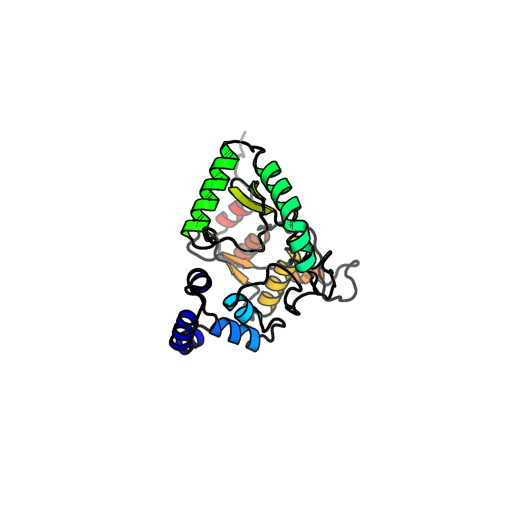8 N N . ALA A 1 104 ? 12.601 -20.004 -14.588 1.00 91.88 104 ALA A N 1
ATOM 839 C CA . ALA A 1 104 ? 11.315 -20.334 -15.196 1.00 91.88 104 ALA A CA 1
ATOM 840 C C . ALA A 1 104 ? 10.260 -20.782 -14.172 1.00 91.88 104 ALA A C 1
ATOM 842 O O . ALA A 1 104 ? 9.079 -20.483 -14.347 1.00 91.88 104 ALA A O 1
ATOM 843 N N . GLU A 1 105 ? 10.667 -21.472 -13.100 1.00 92.56 105 GLU A N 1
ATOM 844 C CA . GLU A 1 105 ? 9.742 -21.881 -12.038 1.00 92.56 105 GLU A CA 1
ATOM 845 C C . GLU A 1 105 ? 9.263 -20.661 -11.247 1.00 92.56 105 GLU A C 1
ATOM 847 O O . GLU A 1 105 ? 8.079 -20.538 -10.929 1.00 92.56 105 GLU A O 1
ATOM 852 N N . LEU A 1 106 ? 10.167 -19.714 -10.981 1.00 92.94 106 LEU A N 1
ATOM 853 C CA . LEU A 1 106 ? 9.827 -18.467 -10.303 1.00 92.94 106 LEU A CA 1
ATOM 854 C C . LEU A 1 106 ? 8.917 -17.572 -11.157 1.00 92.94 106 LEU A C 1
ATOM 856 O O . LEU A 1 106 ? 7.980 -16.986 -10.616 1.00 92.94 106 LEU A O 1
ATOM 860 N N . GLU A 1 107 ? 9.155 -17.471 -12.468 1.00 92.69 107 GLU A N 1
ATOM 861 C CA . GLU A 1 107 ? 8.275 -16.733 -13.387 1.00 92.69 107 GLU A CA 1
ATOM 862 C C . GLU A 1 107 ? 6.868 -17.333 -13.413 1.00 92.69 107 GLU A C 1
ATOM 864 O O . GLU A 1 107 ? 5.890 -16.598 -13.273 1.00 92.69 107 GLU A O 1
ATOM 869 N N . ALA A 1 108 ? 6.765 -18.662 -13.526 1.00 94.62 108 ALA A N 1
ATOM 870 C CA . ALA A 1 108 ? 5.483 -19.358 -13.505 1.00 94.62 108 ALA A CA 1
ATOM 871 C C . ALA A 1 108 ? 4.725 -19.092 -12.195 1.00 94.62 108 ALA A C 1
ATOM 873 O O . ALA A 1 108 ? 3.580 -18.649 -12.232 1.00 94.62 108 ALA A O 1
ATOM 874 N N . ALA A 1 109 ? 5.388 -19.239 -11.044 1.00 94.94 109 ALA A N 1
ATOM 875 C CA . ALA A 1 109 ? 4.778 -18.957 -9.744 1.00 94.94 109 ALA A CA 1
ATOM 876 C C . ALA A 1 109 ? 4.384 -17.474 -9.574 1.00 94.94 109 ALA A C 1
ATOM 878 O O . ALA A 1 109 ? 3.381 -17.158 -8.939 1.00 94.94 109 ALA A O 1
ATOM 879 N N . THR A 1 110 ? 5.158 -16.544 -10.143 1.00 95.38 110 THR A N 1
ATOM 880 C CA . THR A 1 110 ? 4.834 -15.102 -10.148 1.00 95.38 110 THR A CA 1
ATOM 881 C C . THR A 1 110 ? 3.576 -14.821 -10.965 1.00 95.38 110 THR A C 1
ATOM 883 O O . THR A 1 110 ? 2.748 -13.991 -10.577 1.00 95.38 110 THR A O 1
ATOM 886 N N . TRP A 1 111 ? 3.429 -15.504 -12.102 1.00 95.31 111 TRP A N 1
ATOM 887 C CA . TRP A 1 111 ? 2.261 -15.379 -12.963 1.00 95.31 111 TRP A CA 1
ATOM 888 C C . TRP A 1 111 ? 1.010 -15.984 -12.323 1.00 95.31 111 TRP A C 1
ATOM 890 O O . TRP A 1 111 ? -0.034 -15.339 -12.335 1.00 95.31 111 TRP A O 1
ATOM 900 N N . GLU A 1 112 ? 1.122 -17.156 -11.694 1.00 96.25 112 GLU A N 1
ATOM 901 C CA . GLU A 1 112 ? 0.025 -17.782 -10.943 1.00 96.25 112 GLU A CA 1
ATOM 902 C C . GLU A 1 112 ? -0.508 -16.860 -9.835 1.00 96.25 112 GLU A C 1
ATOM 904 O O . GLU A 1 112 ? -1.716 -16.652 -9.728 1.00 96.25 112 GLU A O 1
ATOM 909 N N . GLU A 1 113 ? 0.378 -16.236 -9.052 1.00 96.06 113 GLU A N 1
ATOM 910 C CA . GLU A 1 113 ? -0.028 -15.250 -8.040 1.00 96.06 113 GLU A CA 1
ATOM 911 C C . GLU A 1 113 ? -0.658 -14.002 -8.679 1.00 96.06 113 GLU A C 1
ATOM 913 O O . GLU A 1 113 ? -1.653 -13.489 -8.180 1.00 96.06 113 GLU A O 1
ATOM 918 N N . THR A 1 114 ? -0.146 -13.536 -9.823 1.00 95.69 114 THR A N 1
ATOM 919 C CA . THR A 1 114 ? -0.742 -12.402 -10.555 1.00 95.69 114 THR A CA 1
ATOM 920 C C . THR A 1 114 ? -2.162 -12.717 -11.034 1.00 95.69 114 THR A C 1
ATOM 922 O O . THR A 1 114 ? -3.061 -11.888 -10.894 1.00 95.69 114 THR A O 1
ATOM 925 N N . GLU A 1 115 ? -2.395 -13.919 -11.561 1.00 96.62 115 GLU A N 1
ATOM 926 C CA . GLU A 1 115 ? -3.725 -14.369 -11.972 1.00 96.62 115 GLU A CA 1
ATOM 927 C C . GLU A 1 115 ? -4.661 -14.511 -10.764 1.00 96.62 115 GLU A C 1
ATOM 929 O O . GLU A 1 115 ? -5.824 -14.106 -10.827 1.00 96.62 115 GLU A O 1
ATOM 934 N N . ALA A 1 116 ? -4.149 -14.997 -9.629 1.00 95.25 116 ALA A N 1
ATOM 935 C CA . ALA A 1 116 ? -4.900 -15.020 -8.383 1.00 95.25 116 ALA A CA 1
ATOM 936 C C . ALA A 1 116 ? -5.290 -13.600 -7.932 1.00 95.25 116 ALA A C 1
ATOM 938 O O . ALA A 1 116 ? -6.456 -13.376 -7.609 1.00 95.25 116 ALA A O 1
ATOM 939 N N . GLU A 1 117 ? -4.378 -12.621 -7.943 1.00 94.12 117 GLU A N 1
ATOM 940 C CA . GLU A 1 117 ? -4.690 -11.222 -7.601 1.00 94.12 117 GLU A CA 1
ATOM 941 C C . GLU A 1 117 ? -5.770 -10.623 -8.516 1.00 94.12 117 GLU A C 1
ATOM 943 O O . GLU A 1 117 ? -6.650 -9.897 -8.041 1.00 94.12 117 GLU A O 1
ATOM 948 N N . LEU A 1 118 ? -5.740 -10.958 -9.812 1.00 93.38 118 LEU A N 1
ATOM 949 C CA . LEU A 1 118 ? -6.751 -10.543 -10.786 1.00 93.38 118 LEU A CA 1
ATOM 950 C C . LEU A 1 118 ? -8.122 -11.160 -10.468 1.00 93.38 118 LEU A C 1
ATOM 952 O O . LEU A 1 118 ? -9.128 -10.453 -10.445 1.00 93.38 118 LEU A O 1
ATOM 956 N N . GLN A 1 119 ? -8.170 -12.459 -10.153 1.00 92.31 119 GLN A N 1
ATOM 957 C CA . GLN A 1 119 ? -9.405 -13.155 -9.761 1.00 92.31 119 GLN A CA 1
ATOM 958 C C . GLN A 1 119 ? -10.008 -12.601 -8.461 1.00 92.31 119 GLN A C 1
ATOM 960 O O . GLN A 1 119 ? -11.231 -12.549 -8.319 1.00 92.31 119 GLN A O 1
ATOM 965 N N . HIS A 1 120 ? -9.165 -12.162 -7.522 1.00 90.00 120 HIS A N 1
ATOM 966 C CA . HIS A 1 120 ? -9.593 -11.508 -6.282 1.00 90.00 120 HIS A CA 1
ATOM 967 C C . HIS A 1 120 ? -9.933 -10.018 -6.464 1.00 90.00 120 HIS A C 1
ATOM 969 O O . HIS A 1 120 ? -10.326 -9.360 -5.499 1.00 90.00 120 HIS A O 1
ATOM 975 N N . GLY A 1 121 ? -9.767 -9.463 -7.669 1.00 88.69 121 GLY A N 1
ATOM 976 C CA . GLY A 1 121 ? -10.041 -8.058 -7.964 1.00 88.69 121 GLY A CA 1
ATOM 977 C C . GLY A 1 121 ? -9.117 -7.076 -7.239 1.00 88.69 121 GLY A C 1
ATOM 978 O O . GLY A 1 121 ? -9.521 -5.943 -6.982 1.00 88.69 121 GLY A O 1
ATOM 979 N N . TRP A 1 122 ? -7.907 -7.498 -6.858 1.00 89.62 122 TRP A N 1
ATOM 980 C CA . TRP A 1 122 ? -6.904 -6.614 -6.240 1.00 89.62 122 TRP A CA 1
ATOM 981 C C . TRP A 1 122 ? -6.157 -5.789 -7.284 1.00 89.62 122 TRP A C 1
ATOM 983 O O . TRP A 1 122 ? -5.747 -4.661 -7.018 1.00 89.62 122 TRP A O 1
ATOM 993 N N . ILE A 1 123 ? -6.025 -6.352 -8.482 1.00 91.38 123 ILE A N 1
ATOM 994 C CA . ILE A 1 123 ? -5.536 -5.690 -9.686 1.00 91.38 123 ILE A CA 1
ATOM 995 C C . ILE A 1 123 ? -6.577 -5.850 -10.794 1.00 91.38 123 ILE A C 1
ATOM 997 O O . ILE A 1 123 ? -7.498 -6.661 -10.693 1.00 91.38 123 ILE A O 1
ATOM 1001 N N . PHE A 1 124 ? -6.431 -5.076 -11.861 1.00 89.31 124 PHE A N 1
ATOM 1002 C CA . PHE A 1 124 ? -7.311 -5.127 -13.020 1.00 89.31 124 PHE A CA 1
ATOM 1003 C C . PHE A 1 124 ? -6.509 -4.907 -14.297 1.00 89.31 124 PHE A C 1
ATOM 1005 O O . PHE A 1 124 ? -5.459 -4.260 -14.288 1.00 89.31 124 PHE A O 1
ATOM 1012 N N . GLU A 1 125 ? -7.018 -5.435 -15.406 1.00 89.12 125 GLU A N 1
ATOM 1013 C CA . GLU A 1 125 ? -6.443 -5.163 -16.716 1.00 89.12 125 GLU A CA 1
ATOM 1014 C C . GLU A 1 125 ? -6.581 -3.676 -17.046 1.00 89.12 125 GLU A C 1
ATOM 1016 O O . GLU A 1 125 ? -7.661 -3.085 -16.941 1.00 89.12 125 GLU A O 1
ATOM 1021 N N . ALA A 1 126 ? -5.469 -3.053 -17.434 1.00 84.06 126 ALA A N 1
ATOM 1022 C CA . ALA A 1 126 ? -5.476 -1.650 -17.805 1.00 84.06 126 ALA A CA 1
ATOM 1023 C C . ALA A 1 126 ? -6.376 -1.437 -19.039 1.00 84.06 126 ALA A C 1
ATOM 1025 O O . ALA A 1 126 ? -6.274 -2.192 -20.011 1.00 84.06 126 ALA A O 1
ATOM 1026 N N . PRO A 1 127 ? -7.231 -0.397 -19.053 1.00 79.88 127 PRO A N 1
ATOM 1027 C CA . PRO A 1 127 ? -8.082 -0.123 -20.199 1.00 79.88 127 PRO A CA 1
ATOM 1028 C C . PRO A 1 127 ? -7.242 0.152 -21.454 1.00 79.88 127 PRO A C 1
ATOM 1030 O O . PRO A 1 127 ? -6.195 0.805 -21.412 1.00 79.88 127 PRO A O 1
ATOM 1033 N N . THR A 1 128 ? -7.745 -0.302 -22.602 1.00 71.94 128 THR A N 1
ATOM 1034 C CA . THR A 1 128 ? -7.084 -0.144 -23.910 1.00 71.94 128 THR A CA 1
ATOM 1035 C C . THR A 1 128 ? -6.996 1.319 -24.362 1.00 71.94 128 THR A C 1
ATOM 1037 O O . THR A 1 128 ? -6.238 1.633 -25.272 1.00 71.94 128 THR A O 1
ATOM 1040 N N . VAL A 1 129 ? -7.750 2.223 -23.725 1.00 67.31 129 VAL A N 1
ATOM 1041 C CA . VAL A 1 129 ? -7.766 3.658 -24.036 1.00 67.31 129 VAL A CA 1
ATOM 1042 C C . VAL A 1 129 ? -6.421 4.286 -23.684 1.00 67.31 129 VAL A C 1
ATOM 1044 O O . VAL A 1 129 ? -6.039 4.307 -22.513 1.00 67.31 129 VAL A O 1
ATOM 1047 N N . GLU A 1 130 ? -5.716 4.813 -24.685 1.00 62.81 130 GLU A N 1
ATOM 1048 C CA . GLU A 1 130 ? -4.478 5.564 -24.483 1.00 62.81 130 GLU A CA 1
ATOM 1049 C C . GLU A 1 130 ? -4.720 6.742 -23.527 1.00 62.81 130 GLU A C 1
ATOM 1051 O O . GLU A 1 130 ? -5.641 7.536 -23.699 1.00 62.81 130 GLU A O 1
ATOM 1056 N N . SER A 1 131 ? -3.906 6.805 -22.475 1.00 70.62 131 SER A N 1
ATOM 1057 C CA . SER A 1 131 ? -3.829 7.950 -21.571 1.00 70.62 131 SER A CA 1
ATOM 1058 C C . SER A 1 131 ? -2.570 8.722 -21.931 1.00 70.62 131 SER A C 1
ATOM 1060 O O . SER A 1 131 ? -1.524 8.099 -22.120 1.00 70.62 131 SER A O 1
ATOM 1062 N N . ASP A 1 132 ? -2.649 10.052 -21.925 1.00 75.19 132 ASP A N 1
ATOM 1063 C CA . ASP A 1 132 ? -1.511 10.957 -22.155 1.00 75.19 132 ASP A CA 1
ATOM 1064 C C . ASP A 1 132 ? -0.371 10.768 -21.138 1.00 75.19 132 ASP A C 1
ATOM 1066 O O . ASP A 1 132 ? 0.735 11.275 -21.314 1.00 75.19 132 ASP A O 1
ATOM 1070 N N . PHE A 1 133 ? -0.634 10.062 -20.037 1.00 88.50 133 PHE A N 1
ATOM 1071 C CA . PHE A 1 133 ? 0.349 9.769 -19.008 1.00 88.50 133 PHE A CA 1
ATOM 1072 C C . PHE A 1 133 ? 0.192 8.343 -18.482 1.00 88.50 133 PHE A C 1
ATOM 1074 O O . PHE A 1 133 ? -0.876 7.962 -17.989 1.00 88.50 133 PHE A O 1
ATOM 1081 N N . ARG A 1 134 ? 1.275 7.565 -18.580 1.00 90.31 134 ARG A N 1
ATOM 1082 C CA . ARG A 1 134 ? 1.397 6.197 -18.067 1.00 90.31 134 ARG A CA 1
ATOM 1083 C C . ARG A 1 134 ? 2.819 5.960 -17.579 1.00 90.31 134 ARG A C 1
ATOM 1085 O O . ARG A 1 134 ? 3.772 6.436 -18.192 1.00 90.31 134 ARG A O 1
ATOM 1092 N N . VAL A 1 135 ? 2.950 5.184 -16.512 1.00 93.38 135 VAL A N 1
ATOM 1093 C CA . VAL A 1 135 ? 4.231 4.650 -16.045 1.00 93.38 135 VAL A CA 1
ATOM 1094 C C . VAL A 1 135 ? 4.107 3.143 -15.888 1.00 93.38 135 VAL A C 1
ATOM 1096 O O . VAL A 1 135 ? 3.083 2.658 -15.410 1.00 93.38 135 VAL A O 1
ATOM 1099 N N . TYR A 1 136 ? 5.125 2.400 -16.308 1.00 93.25 136 TYR A N 1
ATOM 1100 C CA . TYR A 1 136 ? 5.142 0.942 -16.210 1.00 93.25 136 TYR A CA 1
ATOM 1101 C C . TYR A 1 136 ? 6.074 0.522 -15.089 1.00 93.25 136 TYR A C 1
ATOM 1103 O O . TYR A 1 136 ? 7.260 0.811 -15.164 1.00 93.25 136 TYR A O 1
ATOM 1111 N N . ALA A 1 137 ? 5.550 -0.140 -14.059 1.00 93.94 137 ALA A N 1
ATOM 1112 C CA . ALA A 1 137 ? 6.363 -0.790 -13.037 1.00 93.94 137 ALA A CA 1
ATOM 1113 C C . ALA A 1 137 ? 6.717 -2.216 -13.477 1.00 93.94 137 ALA A C 1
ATOM 1115 O O . ALA A 1 137 ? 5.934 -2.881 -14.158 1.00 93.94 137 ALA A O 1
ATOM 1116 N N . ARG A 1 138 ? 7.890 -2.700 -13.064 1.00 93.06 138 ARG A N 1
ATOM 1117 C CA . ARG A 1 138 ? 8.290 -4.090 -13.296 1.00 93.06 138 ARG A CA 1
ATOM 1118 C C . ARG A 1 138 ? 7.754 -4.973 -12.175 1.00 93.06 138 ARG A C 1
ATOM 1120 O O . ARG A 1 138 ? 8.164 -4.807 -11.028 1.00 93.06 138 ARG A O 1
ATOM 1127 N N . ARG A 1 139 ? 6.910 -5.945 -12.517 1.00 93.56 139 ARG A N 1
ATOM 1128 C CA . ARG A 1 139 ? 6.466 -6.991 -11.589 1.00 93.56 139 ARG A CA 1
ATOM 1129 C C . ARG A 1 139 ? 7.414 -8.187 -11.620 1.00 93.56 139 ARG A C 1
ATOM 1131 O O . ARG A 1 139 ? 7.743 -8.669 -12.700 1.00 93.56 139 ARG A O 1
ATOM 1138 N N . PHE A 1 140 ? 7.854 -8.664 -10.459 1.00 92.75 140 PHE A N 1
ATOM 1139 C CA . PHE A 1 140 ? 8.728 -9.837 -10.347 1.00 92.75 140 PHE A CA 1
ATOM 1140 C C . PHE A 1 140 ? 8.469 -10.630 -9.063 1.00 92.75 140 PHE A C 1
ATOM 1142 O O . PHE A 1 140 ? 7.985 -10.086 -8.070 1.00 92.75 140 PHE A O 1
ATOM 1149 N N . GLY A 1 141 ? 8.807 -11.920 -9.080 1.00 93.56 141 GLY A N 1
ATOM 1150 C CA . GLY A 1 141 ? 8.699 -12.791 -7.913 1.00 93.56 141 GLY A CA 1
ATOM 1151 C C . GLY A 1 141 ? 9.978 -12.862 -7.094 1.00 93.56 141 GLY A C 1
ATOM 1152 O O . GLY A 1 141 ? 11.087 -12.784 -7.631 1.00 93.56 141 GLY A O 1
ATOM 1153 N N . ILE A 1 142 ? 9.821 -13.088 -5.790 1.00 93.94 142 ILE A N 1
ATOM 1154 C CA . ILE A 1 142 ? 10.892 -13.525 -4.887 1.00 93.94 142 ILE A CA 1
ATOM 1155 C C . ILE A 1 142 ? 10.453 -14.748 -4.075 1.00 93.94 142 ILE A C 1
ATOM 1157 O O . ILE A 1 142 ? 9.301 -14.842 -3.655 1.00 93.94 142 ILE A O 1
ATOM 1161 N N . SER A 1 143 ? 11.381 -15.671 -3.808 1.00 92.19 143 SER A N 1
ATOM 1162 C CA . SER A 1 143 ? 11.135 -16.810 -2.915 1.00 92.19 143 SER A CA 1
ATOM 1163 C C . SER A 1 143 ? 11.439 -16.425 -1.466 1.00 92.19 143 SER A C 1
ATOM 1165 O O . SER A 1 143 ? 12.571 -16.074 -1.129 1.00 92.19 143 SER A O 1
ATOM 1167 N N . GLN A 1 144 ? 10.430 -16.476 -0.595 1.00 87.31 144 GLN A N 1
ATOM 1168 C CA . GLN A 1 144 ? 10.548 -16.132 0.821 1.00 87.31 144 GLN A CA 1
ATOM 1169 C C . GLN A 1 144 ? 9.844 -17.177 1.694 1.00 87.31 144 GLN A C 1
ATOM 1171 O O . GLN A 1 144 ? 8.618 -17.271 1.722 1.00 87.31 144 GLN A O 1
ATOM 1176 N N . GLY A 1 145 ? 10.626 -17.962 2.445 1.00 82.56 145 GLY A N 1
ATOM 1177 C CA . GLY A 1 145 ? 10.086 -18.940 3.399 1.00 82.56 145 GLY A CA 1
ATOM 1178 C C . GLY A 1 145 ? 9.205 -20.017 2.754 1.00 82.56 145 GLY A C 1
ATOM 1179 O O . GLY A 1 145 ? 8.197 -20.406 3.339 1.00 82.56 145 GLY A O 1
ATOM 1180 N N . GLY A 1 146 ? 9.555 -20.458 1.541 1.00 85.94 146 GLY A N 1
ATOM 1181 C CA . GLY A 1 146 ? 8.809 -21.473 0.788 1.00 85.94 146 GLY A CA 1
ATOM 1182 C C . GLY A 1 146 ? 7.569 -20.952 0.055 1.00 85.94 146 GLY A C 1
ATOM 1183 O O . GLY A 1 146 ? 6.787 -21.756 -0.438 1.00 85.94 146 GLY A O 1
ATOM 1184 N N . LYS A 1 147 ? 7.369 -19.630 -0.008 1.00 89.44 147 LYS A N 1
ATOM 1185 C CA . LYS A 1 147 ? 6.299 -18.992 -0.786 1.00 89.44 147 LYS A CA 1
ATOM 1186 C C . LYS A 1 147 ? 6.880 -17.987 -1.770 1.00 89.44 147 LYS A C 1
ATOM 1188 O O . LYS A 1 147 ? 7.838 -17.290 -1.431 1.00 89.44 147 LYS A O 1
ATOM 1193 N N . THR A 1 148 ? 6.261 -17.870 -2.937 1.00 93.06 148 THR A N 1
ATOM 1194 C CA . THR A 1 148 ? 6.549 -16.790 -3.882 1.00 93.06 148 THR A CA 1
ATOM 1195 C C . THR A 1 148 ? 5.802 -15.530 -3.449 1.00 93.06 148 THR A C 1
ATOM 1197 O O . THR A 1 148 ? 4.643 -15.587 -3.044 1.00 93.06 148 THR A O 1
ATOM 1200 N N . ARG A 1 149 ? 6.483 -14.384 -3.465 1.00 92.56 149 ARG A N 1
ATOM 1201 C CA . ARG A 1 149 ? 5.885 -13.060 -3.259 1.00 92.56 149 ARG A CA 1
ATOM 1202 C C . ARG A 1 149 ? 6.083 -12.239 -4.518 1.00 92.56 149 ARG A C 1
ATOM 1204 O O . ARG A 1 149 ? 7.219 -12.107 -4.968 1.00 92.56 149 ARG A O 1
ATOM 1211 N N . VAL A 1 150 ? 4.998 -11.693 -5.048 1.00 94.62 150 VAL A N 1
ATOM 1212 C CA . VAL A 1 150 ? 5.036 -10.761 -6.176 1.00 94.62 150 VAL A CA 1
ATOM 1213 C C . VAL A 1 150 ? 5.349 -9.351 -5.674 1.00 94.62 150 VAL A C 1
ATOM 1215 O O . VAL A 1 150 ? 4.882 -8.942 -4.610 1.00 94.62 150 VAL A O 1
ATOM 1218 N N . ILE A 1 151 ? 6.196 -8.627 -6.403 1.00 93.94 151 ILE A N 1
ATOM 1219 C CA . ILE A 1 151 ? 6.619 -7.259 -6.087 1.00 93.94 151 ILE A CA 1
ATOM 1220 C C . ILE A 1 151 ? 6.491 -6.402 -7.338 1.00 93.94 151 ILE A C 1
ATOM 1222 O O . ILE A 1 151 ? 7.032 -6.763 -8.381 1.00 93.94 151 ILE A O 1
ATOM 1226 N N . ASP A 1 152 ? 5.861 -5.238 -7.192 1.00 94.81 152 ASP A N 1
ATOM 1227 C CA . ASP A 1 152 ? 5.855 -4.175 -8.195 1.00 94.81 152 ASP A CA 1
ATOM 1228 C C . ASP A 1 152 ? 6.964 -3.161 -7.897 1.00 94.81 152 ASP A C 1
ATOM 1230 O O . ASP A 1 152 ? 6.921 -2.419 -6.912 1.00 94.81 152 ASP A O 1
ATOM 1234 N N . ASP A 1 153 ? 7.985 -3.122 -8.751 1.00 94.62 153 ASP A N 1
ATOM 1235 C CA . ASP A 1 153 ? 9.072 -2.154 -8.647 1.00 94.62 153 ASP A CA 1
ATOM 1236 C C . ASP A 1 153 ? 8.644 -0.786 -9.189 1.00 94.62 153 ASP A C 1
ATOM 1238 O O . ASP A 1 153 ? 8.943 -0.403 -10.318 1.00 94.62 153 ASP A O 1
ATOM 1242 N N . CYS A 1 154 ? 7.956 -0.011 -8.356 1.00 95.44 154 CYS A N 1
ATOM 1243 C CA . CYS A 1 154 ? 7.600 1.376 -8.663 1.00 95.44 154 CYS A CA 1
ATOM 1244 C C . CYS A 1 154 ? 8.800 2.347 -8.612 1.00 95.44 154 CYS A C 1
ATOM 1246 O O . CYS A 1 154 ? 8.633 3.555 -8.810 1.00 95.44 154 CYS A O 1
ATOM 1248 N N . SER A 1 155 ? 10.014 1.856 -8.331 1.00 94.88 155 SER A N 1
ATOM 1249 C CA . SER A 1 155 ? 11.229 2.678 -8.349 1.00 94.88 155 SER A CA 1
ATOM 1250 C C . SER A 1 155 ? 11.772 2.816 -9.767 1.00 94.88 155 SER A C 1
ATOM 1252 O O . SER A 1 155 ? 12.184 3.911 -10.145 1.00 94.88 155 SER A O 1
ATOM 1254 N N . CYS A 1 156 ? 11.723 1.747 -10.575 1.00 93.62 156 CYS A N 1
ATOM 1255 C CA . CYS A 1 156 ? 12.232 1.763 -11.954 1.00 93.62 156 CYS A CA 1
ATOM 1256 C C . CYS A 1 156 ? 11.464 2.739 -12.858 1.00 93.62 156 CYS A C 1
ATOM 1258 O O . CYS A 1 156 ? 12.034 3.326 -13.775 1.00 93.62 156 CYS A O 1
ATOM 1260 N N . CYS A 1 157 ? 10.188 2.966 -12.550 1.00 94.00 157 CYS A N 1
ATOM 1261 C CA . CYS A 1 157 ? 9.312 3.861 -13.292 1.00 94.00 157 CYS A CA 1
ATOM 1262 C C . CYS A 1 157 ? 9.241 5.276 -12.705 1.00 94.00 157 CYS A C 1
ATOM 1264 O O . CYS A 1 157 ? 8.481 6.104 -13.196 1.00 94.00 157 CYS A O 1
ATOM 1266 N N . GLY A 1 158 ? 10.006 5.561 -11.644 1.00 95.38 158 GLY A N 1
ATOM 1267 C CA . GLY A 1 158 ? 10.072 6.877 -11.006 1.00 95.38 158 GLY A CA 1
ATOM 1268 C C . GLY A 1 158 ? 8.863 7.251 -10.142 1.00 95.38 158 GLY A C 1
ATOM 1269 O O . GLY A 1 158 ? 8.871 8.324 -9.542 1.00 95.38 158 GLY A O 1
ATOM 1270 N N . LEU A 1 159 ? 7.844 6.393 -10.017 1.00 96.44 159 LEU A N 1
ATOM 1271 C CA . LEU A 1 159 ? 6.646 6.694 -9.226 1.00 96.44 159 LEU A CA 1
ATOM 1272 C C . LEU A 1 159 ? 6.987 6.919 -7.746 1.00 96.44 159 LEU A C 1
ATOM 1274 O O . LEU A 1 159 ? 6.569 7.923 -7.168 1.00 96.44 159 LEU A O 1
ATOM 1278 N N . ASN A 1 160 ? 7.834 6.066 -7.162 1.00 96.19 160 ASN A N 1
ATOM 1279 C CA . ASN A 1 160 ? 8.279 6.196 -5.767 1.00 96.19 160 ASN A CA 1
ATOM 1280 C C . ASN A 1 160 ? 8.971 7.538 -5.473 1.00 96.19 160 ASN A C 1
ATOM 1282 O O . ASN A 1 160 ? 8.867 8.062 -4.364 1.00 96.19 160 ASN A O 1
ATOM 1286 N N . ALA A 1 161 ? 9.658 8.113 -6.460 1.00 97.38 161 ALA A N 1
ATOM 1287 C CA . ALA A 1 161 ? 10.363 9.386 -6.328 1.00 97.38 161 ALA A CA 1
ATOM 1288 C C . ALA A 1 161 ? 9.407 10.597 -6.299 1.00 97.38 161 ALA A C 1
ATOM 1290 O O . ALA A 1 161 ? 9.793 11.683 -5.869 1.00 97.38 161 ALA A O 1
ATOM 1291 N N . THR A 1 162 ? 8.138 10.407 -6.676 1.00 97.56 162 THR A N 1
ATOM 1292 C CA . THR A 1 162 ? 7.087 11.435 -6.561 1.00 97.56 162 THR A CA 1
ATOM 1293 C C . THR A 1 162 ? 6.390 11.453 -5.204 1.00 97.56 162 THR A C 1
ATOM 1295 O O . THR A 1 162 ? 5.564 12.331 -4.944 1.00 97.56 162 THR A O 1
ATOM 1298 N N . VAL A 1 163 ? 6.703 10.494 -4.330 1.00 97.06 163 VAL A N 1
ATOM 1299 C CA . VAL A 1 163 ? 6.050 10.339 -3.030 1.00 97.06 163 VAL A CA 1
ATOM 1300 C C . VAL A 1 163 ? 6.770 11.164 -1.968 1.00 97.06 163 VAL A C 1
ATOM 1302 O O . VAL A 1 163 ? 7.982 11.061 -1.773 1.00 97.06 163 VAL A O 1
ATOM 1305 N N . GLY A 1 164 ? 5.995 11.959 -1.237 1.00 96.31 164 GLY A N 1
ATOM 1306 C CA . GLY A 1 164 ? 6.427 12.707 -0.067 1.00 96.31 164 GLY A CA 1
ATOM 1307 C C . GLY A 1 164 ? 5.736 12.201 1.190 1.00 96.31 164 GLY A C 1
ATOM 1308 O O . GLY A 1 164 ? 4.537 11.931 1.177 1.00 96.31 164 GLY A O 1
ATOM 1309 N N . THR A 1 165 ? 6.468 12.113 2.298 1.00 95.44 165 THR A N 1
ATOM 1310 C CA . THR A 1 165 ? 5.904 11.775 3.611 1.00 95.44 165 THR A CA 1
ATOM 1311 C C . THR A 1 165 ? 6.264 12.830 4.647 1.00 95.44 165 THR A C 1
ATOM 1313 O O . THR A 1 165 ? 7.319 13.462 4.582 1.00 95.44 165 THR A O 1
ATOM 1316 N N . VAL A 1 166 ? 5.378 13.027 5.622 1.00 94.81 166 VAL A N 1
ATOM 1317 C CA . VAL A 1 166 ? 5.607 13.915 6.779 1.00 94.81 166 VAL A CA 1
ATOM 1318 C C . VAL A 1 166 ? 5.816 13.140 8.083 1.00 94.81 166 VAL A C 1
ATOM 1320 O O . VAL A 1 166 ? 6.047 13.731 9.142 1.00 94.81 166 VAL A O 1
ATOM 1323 N N . GLU A 1 167 ? 5.794 11.811 7.995 1.00 93.75 167 GLU A N 1
ATOM 1324 C CA . GLU A 1 167 ? 5.963 10.889 9.109 1.00 93.75 167 GLU A CA 1
ATOM 1325 C C . GLU A 1 167 ? 7.008 9.819 8.798 1.00 93.75 167 GLU A C 1
ATOM 1327 O O . GLU A 1 167 ? 7.220 9.428 7.643 1.00 93.75 167 GLU A O 1
ATOM 1332 N N . LYS A 1 168 ? 7.658 9.330 9.860 1.00 90.19 168 LYS A N 1
ATOM 1333 C CA . LYS A 1 168 ? 8.522 8.151 9.807 1.00 90.19 168 LYS A CA 1
ATOM 1334 C C . LYS A 1 168 ? 7.741 6.948 10.307 1.00 90.19 168 LYS A C 1
ATOM 1336 O O . LYS A 1 168 ? 7.512 6.818 11.508 1.00 90.19 168 LYS A O 1
ATOM 1341 N N . PHE A 1 169 ? 7.410 6.041 9.398 1.00 85.81 169 PHE A N 1
ATOM 1342 C CA . PHE A 1 169 ? 6.794 4.770 9.757 1.00 85.81 169 PHE A CA 1
ATOM 1343 C C . PHE A 1 169 ? 7.775 3.933 10.576 1.00 85.81 169 PHE A C 1
ATOM 1345 O O . PHE A 1 169 ? 8.883 3.619 10.134 1.00 85.81 169 PHE A O 1
ATOM 1352 N N . VAL A 1 170 ? 7.376 3.601 11.801 1.00 79.75 170 VAL A N 1
ATOM 1353 C CA . VAL A 1 170 ? 8.145 2.742 12.699 1.00 79.75 170 VAL A CA 1
ATOM 1354 C C . VAL A 1 170 ? 7.287 1.532 13.001 1.00 79.75 170 VAL A C 1
ATOM 1356 O O . VAL A 1 170 ? 6.294 1.631 13.720 1.00 79.75 170 VAL A O 1
ATOM 1359 N N . VAL A 1 171 ? 7.678 0.384 12.456 1.00 72.69 171 VAL A N 1
ATOM 1360 C CA . VAL A 1 171 ? 7.038 -0.887 12.790 1.00 72.69 171 VAL A CA 1
ATOM 1361 C C . VAL A 1 171 ? 7.304 -1.183 14.262 1.00 72.69 171 VAL A C 1
ATOM 1363 O O . VAL A 1 171 ? 8.421 -1.011 14.758 1.00 72.69 171 VAL A O 1
ATOM 1366 N N . HIS A 1 172 ? 6.271 -1.602 14.987 1.00 67.69 172 HIS A N 1
ATOM 1367 C CA . HIS A 1 172 ? 6.449 -2.051 16.358 1.00 67.69 172 HIS A CA 1
ATOM 1368 C C . HIS A 1 172 ? 7.308 -3.317 16.378 1.00 67.69 172 HIS A C 1
ATOM 1370 O O . HIS A 1 172 ? 6.970 -4.324 15.761 1.00 67.69 172 HIS A O 1
ATOM 1376 N N . ALA A 1 173 ? 8.431 -3.255 17.093 1.00 68.44 173 ALA A N 1
ATOM 1377 C CA . ALA A 1 173 ? 9.246 -4.431 17.356 1.00 68.44 173 ALA A CA 1
ATOM 1378 C C . ALA A 1 173 ? 8.481 -5.434 18.234 1.00 68.44 173 ALA A C 1
ATOM 1380 O O . ALA A 1 173 ? 7.527 -5.067 18.930 1.00 68.44 173 ALA A O 1
ATOM 1381 N N . ILE A 1 174 ? 8.943 -6.687 18.238 1.00 66.12 174 ILE A N 1
ATOM 1382 C CA . ILE A 1 174 ? 8.412 -7.757 19.097 1.00 66.12 174 ILE A CA 1
ATOM 1383 C C . ILE A 1 174 ? 8.329 -7.290 20.556 1.00 66.12 174 ILE A C 1
ATOM 1385 O O . ILE A 1 174 ? 7.309 -7.496 21.205 1.00 66.12 174 ILE A O 1
ATOM 1389 N N . ASP A 1 175 ? 9.335 -6.558 21.023 1.00 59.78 175 ASP A N 1
ATOM 1390 C CA . ASP A 1 175 ? 9.418 -6.009 22.377 1.00 59.78 175 ASP A CA 1
ATOM 1391 C C . ASP A 1 175 ? 8.241 -5.080 22.707 1.00 59.78 175 ASP A C 1
ATOM 1393 O O . ASP A 1 175 ? 7.664 -5.157 23.791 1.00 59.78 175 ASP A O 1
ATOM 1397 N N . ARG A 1 176 ? 7.828 -4.229 21.754 1.00 61.94 176 ARG A N 1
ATOM 1398 C CA . ARG A 1 176 ? 6.669 -3.343 21.939 1.00 61.94 176 ARG A CA 1
ATOM 1399 C C . ARG A 1 176 ? 5.372 -4.138 22.010 1.00 61.94 176 ARG A C 1
ATOM 1401 O O . ARG A 1 176 ? 4.536 -3.838 22.856 1.00 61.94 176 ARG A O 1
ATOM 1408 N N . MET A 1 177 ? 5.216 -5.160 21.169 1.00 64.25 177 MET A N 1
ATOM 1409 C CA . MET A 1 177 ? 4.041 -6.038 21.216 1.00 64.25 177 MET A CA 1
ATOM 1410 C C . MET A 1 177 ? 3.973 -6.811 22.540 1.00 64.25 177 MET A C 1
ATOM 1412 O O . MET A 1 177 ? 2.912 -6.875 23.159 1.00 64.25 177 MET A O 1
ATOM 1416 N N . ALA A 1 178 ? 5.106 -7.335 23.015 1.00 63.31 178 ALA A N 1
ATOM 1417 C CA . ALA A 1 178 ? 5.201 -8.019 24.301 1.00 63.31 178 ALA A CA 1
ATOM 1418 C C . ALA A 1 178 ? 4.859 -7.083 25.472 1.00 63.31 178 ALA A C 1
ATOM 1420 O O . ALA A 1 178 ? 4.091 -7.466 26.353 1.00 63.31 178 ALA A O 1
ATOM 1421 N N . ALA A 1 179 ? 5.353 -5.841 25.453 1.00 59.62 179 ALA A N 1
ATOM 1422 C CA . ALA A 1 179 ? 5.037 -4.835 26.464 1.00 59.62 179 ALA A CA 1
ATOM 1423 C C . ALA A 1 179 ? 3.547 -4.446 26.470 1.00 59.62 179 ALA A C 1
ATOM 1425 O O . ALA A 1 179 ? 2.949 -4.335 27.539 1.00 59.62 179 ALA A O 1
ATOM 1426 N N . MET A 1 180 ? 2.922 -4.288 25.296 1.00 60.84 180 MET A N 1
ATOM 1427 C CA . MET A 1 180 ? 1.481 -4.018 25.188 1.00 60.84 180 MET A CA 1
ATOM 1428 C C . MET A 1 180 ? 0.641 -5.161 25.768 1.00 60.84 180 MET A C 1
ATOM 1430 O O . MET A 1 180 ? -0.295 -4.911 26.524 1.00 60.84 180 MET A O 1
ATOM 1434 N N . LEU A 1 181 ? 0.995 -6.411 25.449 1.00 64.62 181 LEU A N 1
ATOM 1435 C CA . LEU A 1 181 ? 0.333 -7.601 25.993 1.00 64.62 181 LEU A CA 1
ATOM 1436 C C . LEU A 1 181 ? 0.483 -7.677 27.514 1.00 64.62 181 LEU A C 1
ATOM 1438 O O . LEU A 1 181 ? -0.494 -7.878 28.229 1.00 64.62 181 LEU A O 1
ATOM 1442 N N . ALA A 1 182 ? 1.700 -7.469 28.008 1.00 60.47 182 ALA A N 1
ATOM 1443 C CA . ALA A 1 182 ? 2.017 -7.444 29.427 1.00 60.47 182 ALA A CA 1
ATOM 1444 C C . ALA A 1 182 ? 1.216 -6.370 30.188 1.00 60.47 182 ALA A C 1
ATOM 1446 O O . ALA A 1 182 ? 0.640 -6.660 31.235 1.00 60.47 182 ALA A O 1
ATOM 1447 N N . TYR A 1 183 ? 1.120 -5.156 29.638 1.00 59.91 183 TYR A N 1
ATOM 1448 C CA . TYR A 1 183 ? 0.314 -4.078 30.210 1.00 59.91 183 TYR A CA 1
ATOM 1449 C C . TYR A 1 183 ? -1.180 -4.421 30.226 1.00 59.91 183 TYR A C 1
ATOM 1451 O O . TYR A 1 183 ? -1.821 -4.300 31.266 1.00 59.91 183 TYR A O 1
ATOM 1459 N N . ALA A 1 184 ? -1.726 -4.914 29.109 1.00 57.09 184 ALA A N 1
ATOM 1460 C CA . ALA A 1 184 ? -3.129 -5.316 29.023 1.00 57.09 184 ALA A CA 1
ATOM 1461 C C . ALA A 1 184 ? -3.485 -6.412 30.044 1.00 57.09 184 ALA A C 1
ATOM 1463 O O . ALA A 1 184 ? -4.564 -6.386 30.629 1.00 57.09 184 ALA A O 1
ATOM 1464 N N . LEU A 1 185 ? -2.560 -7.342 30.300 1.00 59.75 185 LEU A N 1
ATOM 1465 C CA . LEU A 1 185 ? -2.729 -8.390 31.306 1.00 59.75 185 LEU A CA 1
ATOM 1466 C C . LEU A 1 185 ? -2.607 -7.865 32.737 1.00 59.75 185 LEU A C 1
ATOM 1468 O O . LEU A 1 185 ? -3.321 -8.345 33.608 1.00 59.75 185 LEU A O 1
ATOM 1472 N N . GLY A 1 186 ? -1.771 -6.852 32.974 1.00 53.28 186 GLY A N 1
ATOM 1473 C CA . GLY A 1 186 ? -1.673 -6.177 34.271 1.00 53.28 186 GLY A CA 1
ATOM 1474 C C . GLY A 1 186 ? -2.909 -5.349 34.645 1.00 53.28 186 GLY A C 1
ATOM 1475 O O . GLY A 1 186 ? -3.099 -5.043 35.818 1.00 53.28 186 GLY A O 1
ATOM 1476 N N . LEU A 1 187 ? -3.762 -5.004 33.674 1.00 56.25 187 LEU A N 1
ATOM 1477 C CA . LEU A 1 187 ? -5.064 -4.367 33.909 1.00 56.25 187 LEU A CA 1
ATOM 1478 C C . LEU A 1 187 ? -6.174 -5.377 34.259 1.00 56.25 187 LEU A C 1
ATOM 1480 O O . LEU A 1 187 ? -7.261 -4.967 34.667 1.00 56.25 187 LEU A O 1
ATOM 1484 N N . SER A 1 188 ? -5.924 -6.682 34.097 1.00 53.88 188 SER A N 1
ATOM 1485 C CA . SER A 1 188 ? -6.869 -7.736 34.473 1.00 53.88 188 SER A CA 1
ATOM 1486 C C . SER A 1 188 ? -6.887 -7.919 35.989 1.00 53.88 188 SER A C 1
ATOM 1488 O O . SER A 1 188 ? -5.852 -8.136 36.614 1.00 53.88 188 SER A O 1
ATOM 1490 N N . THR A 1 189 ? -8.077 -7.882 36.588 1.00 51.47 189 THR A N 1
ATOM 1491 C CA . THR A 1 189 ? -8.281 -8.197 38.012 1.00 51.47 189 THR A CA 1
ATOM 1492 C C . THR A 1 189 ? -8.168 -9.694 38.307 1.00 51.47 189 THR A C 1
ATOM 1494 O O . THR A 1 189 ? -7.950 -10.074 39.455 1.00 51.47 189 THR A O 1
ATOM 1497 N N . ASP A 1 190 ? -8.285 -10.535 37.275 1.00 50.81 190 ASP A N 1
ATOM 1498 C CA . ASP A 1 190 ? -8.070 -11.977 37.356 1.00 50.81 190 ASP A CA 1
ATOM 1499 C C . ASP A 1 190 ? -6.624 -12.312 36.976 1.00 50.81 190 ASP A C 1
ATOM 1501 O O . ASP A 1 190 ? -6.119 -11.874 35.938 1.00 50.81 190 ASP A O 1
ATOM 1505 N N . ALA A 1 191 ? -5.967 -13.073 37.856 1.00 51.25 191 ALA A N 1
ATOM 1506 C CA . ALA A 1 191 ? -4.531 -13.344 37.894 1.00 51.25 191 ALA A CA 1
ATOM 1507 C C . ALA A 1 191 ? -3.881 -13.525 36.512 1.00 51.25 191 ALA A C 1
ATOM 1509 O O . ALA A 1 191 ? -4.100 -14.563 35.907 1.00 51.25 191 ALA A O 1
ATOM 1510 N N . ASN A 1 192 ? -3.062 -12.556 36.065 1.00 50.16 192 ASN A N 1
ATOM 1511 C CA . ASN A 1 192 ? -1.994 -12.609 35.040 1.00 50.16 192 ASN A CA 1
ATOM 1512 C C . ASN A 1 192 ? -2.066 -13.736 33.982 1.00 50.16 192 ASN A C 1
ATOM 1514 O O . ASN A 1 192 ? -1.043 -14.356 33.682 1.00 50.16 192 ASN A O 1
ATOM 1518 N N . MET A 1 193 ? -3.238 -14.038 33.421 1.00 49.50 193 MET A N 1
ATOM 1519 C CA . MET A 1 193 ? -3.437 -15.235 32.605 1.00 49.50 193 MET A CA 1
ATOM 1520 C C . MET A 1 193 ? -4.199 -14.887 31.334 1.00 49.50 193 MET A C 1
ATOM 1522 O O . MET A 1 193 ? -5.355 -14.475 31.364 1.00 49.50 193 MET A O 1
ATOM 1526 N N . MET A 1 194 ? -3.531 -15.064 30.198 1.00 52.50 194 MET A N 1
ATOM 1527 C CA . MET A 1 194 ? -4.103 -14.870 28.873 1.00 52.50 194 MET A CA 1
ATOM 1528 C C . MET A 1 194 ? -4.505 -16.212 28.290 1.00 52.50 194 MET A C 1
ATOM 1530 O O . MET A 1 194 ? -3.701 -17.132 28.257 1.00 52.50 194 MET A O 1
ATOM 1534 N N . TYR A 1 195 ? -5.712 -16.324 27.756 1.00 55.16 195 TYR A N 1
ATOM 1535 C CA . TYR A 1 195 ? -6.102 -17.498 26.988 1.00 55.16 195 TYR A CA 1
ATOM 1536 C C . TYR A 1 195 ? -5.851 -17.233 25.508 1.00 55.16 195 TYR A C 1
ATOM 1538 O O . TYR A 1 195 ? -6.481 -16.364 24.910 1.00 55.16 195 TYR A O 1
ATOM 1546 N N . VAL A 1 196 ? -4.914 -17.967 24.916 1.00 49.94 196 VAL A N 1
ATOM 1547 C CA . VAL A 1 196 ? -4.506 -17.792 23.521 1.00 49.94 196 VAL A CA 1
ATOM 1548 C C . VAL A 1 196 ? -4.935 -19.008 22.720 1.00 49.94 196 VAL A C 1
ATOM 1550 O O . VAL A 1 196 ? -4.629 -20.147 23.076 1.00 49.94 196 VAL A O 1
ATOM 1553 N N . ASN A 1 197 ? -5.648 -18.776 21.619 1.00 41.75 197 ASN A N 1
ATOM 1554 C CA . ASN A 1 197 ? -5.971 -19.841 20.680 1.00 41.75 197 ASN A CA 1
ATOM 1555 C C . ASN A 1 197 ? -4.728 -20.190 19.869 1.00 41.75 197 ASN A C 1
ATOM 1557 O O . ASN A 1 197 ? -4.236 -19.387 19.077 1.00 41.75 197 ASN A O 1
ATOM 1561 N N . ARG A 1 198 ? -4.230 -21.409 20.065 1.00 42.31 198 ARG A N 1
ATOM 1562 C CA . ARG A 1 198 ? -3.154 -21.958 19.250 1.00 42.31 198 ARG A CA 1
ATOM 1563 C C . ARG A 1 198 ? -3.767 -22.585 17.993 1.00 42.31 198 ARG A C 1
ATOM 1565 O O . ARG A 1 198 ? -4.714 -23.363 18.127 1.00 42.31 198 ARG A O 1
ATOM 1572 N N . PRO A 1 199 ? -3.252 -22.294 16.785 1.00 37.81 199 PRO A N 1
ATOM 1573 C CA . PRO A 1 199 ? -3.712 -22.965 15.574 1.00 37.81 199 PRO A CA 1
ATOM 1574 C C . PRO A 1 199 ? -3.708 -24.493 15.751 1.00 37.81 199 PRO A C 1
ATOM 1576 O O . PRO A 1 199 ? -2.760 -25.062 16.297 1.00 37.81 199 PRO A O 1
ATOM 1579 N N . GLY A 1 200 ? -4.802 -25.147 15.353 1.00 47.28 200 GLY A N 1
ATOM 1580 C CA . GLY A 1 200 ? -4.986 -26.598 15.488 1.00 47.28 200 GLY A CA 1
ATOM 1581 C C . GLY A 1 200 ? -5.399 -27.104 16.879 1.00 47.28 200 GLY A C 1
ATOM 1582 O O . GLY A 1 200 ? -5.498 -28.313 17.058 1.00 47.28 200 GLY A O 1
ATOM 1583 N N . HIS A 1 201 ? -5.649 -26.229 17.861 1.00 41.12 201 HIS A N 1
ATOM 1584 C CA . HIS A 1 201 ? -6.089 -26.630 19.204 1.00 41.12 201 HIS A CA 1
ATOM 1585 C C . HIS A 1 201 ? -7.544 -26.220 19.465 1.00 41.12 201 HIS A C 1
ATOM 1587 O O . HIS A 1 201 ? -7.942 -25.089 19.206 1.00 41.12 201 HIS A O 1
ATOM 1593 N N . VAL A 1 202 ? -8.333 -27.152 20.011 1.00 43.28 202 VAL A N 1
ATOM 1594 C CA . VAL A 1 202 ? -9.773 -26.966 20.292 1.00 43.28 202 VAL A CA 1
ATOM 1595 C C . VAL A 1 202 ? -10.013 -26.161 21.576 1.00 43.28 202 VAL A C 1
ATOM 1597 O O . VAL A 1 202 ? -11.072 -25.563 21.750 1.00 43.28 202 VAL A O 1
ATOM 1600 N N . LYS A 1 203 ? -9.033 -26.137 22.489 1.00 41.16 203 LYS A N 1
ATOM 1601 C CA . LYS A 1 203 ? -9.093 -25.382 23.745 1.00 41.16 203 LYS A CA 1
ATOM 1602 C C . LYS A 1 203 ? -7.992 -24.317 23.773 1.00 41.16 203 LYS A C 1
ATOM 1604 O O . LYS A 1 203 ? -6.852 -24.638 23.422 1.00 41.16 203 LYS A O 1
ATOM 1609 N N . PRO A 1 204 ? -8.298 -23.084 24.209 1.00 41.06 204 PRO A N 1
ATOM 1610 C CA . PRO A 1 204 ? -7.296 -22.038 24.329 1.00 41.06 204 PRO A CA 1
ATOM 1611 C C . PRO A 1 204 ? -6.265 -22.399 25.405 1.00 41.06 204 PRO A C 1
ATOM 1613 O O . PRO A 1 204 ? -6.596 -22.979 26.440 1.00 41.06 204 PRO A O 1
ATOM 1616 N N . SER A 1 205 ? -5.002 -22.062 25.153 1.00 46.94 205 SER A N 1
ATOM 1617 C CA . SER A 1 205 ? -3.905 -22.253 26.102 1.00 46.94 205 SER A CA 1
ATOM 1618 C C . SER A 1 205 ? -3.826 -21.068 27.053 1.00 46.94 205 SER A C 1
ATOM 1620 O O . SER A 1 205 ? -3.795 -19.925 26.603 1.00 46.94 205 SER A O 1
ATOM 1622 N N . ALA A 1 206 ? -3.773 -21.337 28.354 1.00 47.97 206 ALA A N 1
ATOM 1623 C CA . ALA A 1 206 ? -3.484 -20.319 29.351 1.00 47.97 206 ALA A CA 1
ATOM 1624 C C . ALA A 1 206 ? -1.983 -19.983 29.325 1.00 47.97 206 ALA A C 1
ATOM 1626 O O . ALA A 1 206 ? -1.144 -20.853 29.537 1.00 47.97 206 ALA A O 1
ATOM 1627 N N . VAL A 1 207 ? -1.654 -18.726 29.058 1.00 50.78 207 VAL A N 1
ATOM 1628 C CA . VAL A 1 207 ? -0.310 -18.156 29.100 1.00 50.78 207 VAL A CA 1
ATOM 1629 C C . VAL A 1 207 ? -0.245 -17.248 30.314 1.00 50.78 207 VAL A C 1
ATOM 1631 O O . VAL A 1 207 ? -0.959 -16.249 30.389 1.00 50.78 207 VAL A O 1
ATOM 1634 N N . VAL A 1 208 ? 0.614 -17.603 31.264 1.00 50.56 208 VAL A N 1
ATOM 1635 C CA . VAL A 1 208 ? 0.884 -16.786 32.446 1.00 50.56 208 VAL A CA 1
ATOM 1636 C C . VAL A 1 208 ? 2.153 -15.981 32.184 1.00 50.56 208 VAL A C 1
ATOM 1638 O O . VAL A 1 208 ? 3.245 -16.543 32.157 1.00 50.56 208 VAL A O 1
ATOM 1641 N N . LEU A 1 209 ? 2.027 -14.669 31.969 1.00 51.12 209 LEU A N 1
ATOM 1642 C CA . LEU A 1 209 ? 3.190 -13.790 31.810 1.00 51.12 209 LEU A CA 1
ATOM 1643 C C . LEU A 1 209 ? 3.710 -13.393 33.189 1.00 51.12 209 LEU A C 1
ATOM 1645 O O . LEU A 1 209 ? 3.231 -12.447 33.806 1.00 51.12 209 LEU A O 1
ATOM 1649 N N . ASN A 1 210 ? 4.695 -14.136 33.682 1.00 45.66 210 ASN A N 1
ATOM 1650 C CA . ASN A 1 210 ? 5.221 -13.944 35.029 1.00 45.66 210 ASN A CA 1
ATOM 1651 C C . ASN A 1 210 ? 6.471 -13.048 35.111 1.00 45.66 210 ASN A C 1
ATOM 1653 O O . ASN A 1 210 ? 6.991 -12.820 36.199 1.00 45.66 210 ASN A O 1
ATOM 1657 N N . ALA A 1 211 ? 6.952 -12.522 33.982 1.00 46.03 211 ALA A N 1
ATOM 1658 C CA . ALA A 1 211 ? 8.262 -11.870 33.886 1.00 46.03 211 ALA A CA 1
ATOM 1659 C C . ALA A 1 211 ? 8.276 -10.352 34.176 1.00 46.03 211 ALA A C 1
ATOM 1661 O O . ALA A 1 211 ? 9.324 -9.717 34.084 1.00 46.03 211 ALA A O 1
ATOM 1662 N N . LEU A 1 212 ? 7.147 -9.737 34.540 1.00 41.38 212 LEU A N 1
ATOM 1663 C CA . LEU A 1 212 ? 7.084 -8.284 34.757 1.00 41.38 212 LEU A CA 1
ATOM 1664 C C . LEU A 1 212 ? 7.834 -7.735 35.993 1.00 41.38 212 LEU A C 1
ATOM 1666 O O . LEU A 1 212 ? 8.310 -6.603 35.896 1.00 41.38 212 LEU A O 1
ATOM 1670 N N . PRO A 1 213 ? 8.022 -8.446 37.127 1.00 38.75 213 PRO A N 1
ATOM 1671 C CA . PRO A 1 213 ? 8.665 -7.816 38.286 1.00 38.75 213 PRO A CA 1
ATOM 1672 C C . PRO A 1 213 ? 10.183 -7.623 38.134 1.00 38.75 213 PRO A C 1
ATOM 1674 O O . PRO A 1 213 ? 10.760 -6.761 38.792 1.00 38.75 213 PRO A O 1
ATOM 1677 N N . PHE A 1 214 ? 10.857 -8.396 37.274 1.00 36.41 214 PHE A N 1
ATOM 1678 C CA . PHE A 1 214 ? 12.326 -8.398 37.208 1.00 36.41 214 PHE A CA 1
ATOM 1679 C C . PHE A 1 214 ? 12.931 -7.224 36.429 1.00 36.41 214 PHE A C 1
ATOM 1681 O O . PHE A 1 214 ? 14.103 -6.901 36.620 1.00 36.41 214 PHE A O 1
ATOM 1688 N N . GLY A 1 215 ? 12.140 -6.530 35.608 1.00 39.72 215 GLY A N 1
ATOM 1689 C CA . GLY A 1 215 ? 12.584 -5.313 34.928 1.00 39.72 215 GLY A CA 1
ATOM 1690 C C . GLY A 1 215 ? 12.697 -4.086 35.845 1.00 39.72 215 GLY A C 1
ATOM 1691 O O . GLY A 1 215 ? 13.291 -3.089 35.447 1.00 39.72 215 GLY A O 1
ATOM 1692 N N . ALA A 1 216 ? 12.148 -4.145 37.064 1.00 39.31 216 ALA A N 1
ATOM 1693 C CA . ALA A 1 216 ? 12.011 -2.982 37.939 1.00 39.31 216 ALA A CA 1
ATOM 1694 C C . ALA A 1 216 ? 13.211 -2.723 38.877 1.00 39.31 216 ALA A C 1
ATOM 1696 O O . ALA A 1 216 ? 13.262 -1.659 39.488 1.00 39.31 216 ALA A O 1
ATOM 1697 N N . ILE A 1 217 ? 14.161 -3.662 39.043 1.00 38.00 217 ILE A N 1
ATOM 1698 C CA . ILE A 1 217 ? 15.123 -3.604 40.174 1.00 38.00 217 ILE A CA 1
ATOM 1699 C C . ILE A 1 217 ? 16.567 -4.024 39.810 1.00 38.00 217 ILE A C 1
ATOM 1701 O O . ILE A 1 217 ? 17.321 -4.532 40.640 1.00 38.00 217 ILE A O 1
ATOM 1705 N N . GLY A 1 218 ? 17.000 -3.822 38.563 1.00 39.22 218 GLY A N 1
ATOM 1706 C CA . GLY A 1 218 ? 18.395 -4.059 38.159 1.00 39.22 218 GLY A CA 1
ATOM 1707 C C . GLY A 1 218 ? 19.278 -2.811 38.304 1.00 39.22 218 GLY A C 1
ATOM 1708 O O . GLY A 1 218 ? 18.854 -1.720 37.954 1.00 39.22 218 GLY A O 1
ATOM 1709 N N . LYS A 1 219 ? 20.556 -2.943 38.701 1.00 38.41 219 LYS A N 1
ATOM 1710 C CA . LYS A 1 219 ? 21.538 -1.822 38.758 1.00 38.41 219 LYS A CA 1
ATOM 1711 C C . LYS A 1 219 ? 21.845 -1.145 37.402 1.00 38.41 219 LYS A C 1
ATOM 1713 O O . LYS A 1 219 ? 22.595 -0.176 37.362 1.00 38.41 219 LYS A O 1
ATOM 1718 N N . LYS A 1 220 ? 21.301 -1.669 36.297 1.00 39.53 220 LYS A N 1
ATOM 1719 C CA . LYS A 1 220 ? 21.320 -1.074 34.947 1.00 39.53 220 LYS A CA 1
ATOM 1720 C C . LYS A 1 220 ? 19.932 -0.609 34.481 1.00 39.53 220 LYS A C 1
ATOM 1722 O O . LYS A 1 220 ? 19.781 -0.267 33.313 1.00 39.53 220 LYS A O 1
ATOM 1727 N N . ALA A 1 221 ? 18.927 -0.633 35.357 1.00 37.03 221 ALA A N 1
ATOM 1728 C CA . ALA A 1 221 ? 17.614 -0.083 35.067 1.00 37.03 221 ALA A CA 1
ATOM 1729 C C . ALA A 1 221 ? 17.750 1.448 35.009 1.00 37.03 221 ALA A C 1
ATOM 1731 O O . ALA A 1 221 ? 18.165 2.050 36.004 1.00 37.03 221 ALA A O 1
ATOM 1732 N N . PRO A 1 222 ? 17.492 2.083 33.856 1.00 36.62 222 PRO A N 1
ATOM 1733 C CA . PRO A 1 222 ? 17.481 3.536 33.780 1.00 36.62 222 PRO A CA 1
ATOM 1734 C C . PRO A 1 222 ? 16.360 4.092 34.672 1.00 36.62 222 PRO A C 1
ATOM 1736 O O . PRO A 1 222 ? 15.323 3.445 34.832 1.00 36.62 222 PRO A O 1
ATOM 1739 N N . GLU A 1 223 ? 16.566 5.287 35.242 1.00 37.69 223 GLU A N 1
ATOM 1740 C CA . GLU A 1 223 ? 15.491 6.066 35.874 1.00 37.69 223 GLU A CA 1
ATOM 1741 C C . GLU A 1 223 ? 14.290 6.083 34.930 1.00 37.69 223 GLU A C 1
ATOM 1743 O O . GLU A 1 223 ? 14.433 6.451 33.766 1.00 37.69 223 GLU A O 1
ATOM 1748 N N . PHE A 1 224 ? 13.157 5.596 35.436 1.00 35.09 224 PHE A N 1
ATOM 1749 C CA . PHE A 1 224 ? 11.912 5.273 34.743 1.00 35.09 224 PHE A CA 1
ATOM 1750 C C . PHE A 1 224 ? 11.666 6.091 33.460 1.00 35.09 224 PHE A C 1
ATOM 1752 O O . PHE A 1 224 ? 10.973 7.108 33.460 1.00 35.09 224 PHE A O 1
ATOM 1759 N N . ALA A 1 225 ? 12.221 5.624 32.343 1.00 29.50 225 ALA A N 1
ATOM 1760 C CA . ALA A 1 225 ? 11.854 6.081 31.017 1.00 29.50 225 ALA A CA 1
ATOM 1761 C C . ALA A 1 225 ? 10.785 5.112 30.487 1.00 29.50 225 ALA A C 1
ATOM 1763 O O . ALA A 1 225 ? 10.967 3.899 30.605 1.00 29.50 225 ALA A O 1
ATOM 1764 N N . PRO A 1 226 ? 9.686 5.597 29.885 1.00 28.41 226 PRO A N 1
ATOM 1765 C CA . PRO A 1 226 ? 8.553 4.790 29.409 1.00 28.41 226 PRO A CA 1
ATOM 1766 C C . PRO A 1 226 ? 8.878 3.878 28.201 1.00 28.41 226 PRO A C 1
ATOM 1768 O O . PRO A 1 226 ? 8.004 3.573 27.393 1.00 28.41 226 PRO A O 1
ATOM 1771 N N . VAL A 1 227 ? 10.132 3.442 28.034 1.00 31.31 227 VAL A N 1
ATOM 1772 C CA . VAL A 1 227 ? 10.598 2.634 26.903 1.00 31.31 227 VAL A CA 1
ATOM 1773 C C . VAL A 1 227 ? 11.473 1.481 27.402 1.00 31.31 227 VAL A C 1
ATOM 1775 O O . VAL A 1 227 ? 12.614 1.680 27.812 1.00 31.31 227 VAL A O 1
ATOM 1778 N N . PHE A 1 228 ? 10.935 0.263 27.318 1.00 28.45 228 PHE A N 1
ATOM 1779 C CA . PHE A 1 228 ? 11.683 -0.989 27.447 1.00 28.45 228 PHE A CA 1
ATOM 1780 C C . PHE A 1 228 ? 12.271 -1.383 26.083 1.00 28.45 228 PHE A C 1
ATOM 1782 O O . PHE A 1 228 ? 11.547 -1.432 25.091 1.00 28.45 228 PHE A O 1
ATOM 1789 N N . ASN A 1 229 ? 13.562 -1.710 26.050 1.00 30.42 229 ASN A N 1
ATOM 1790 C CA . ASN A 1 229 ? 14.191 -2.491 24.984 1.00 30.42 229 ASN A CA 1
ATOM 1791 C C . ASN A 1 229 ? 14.625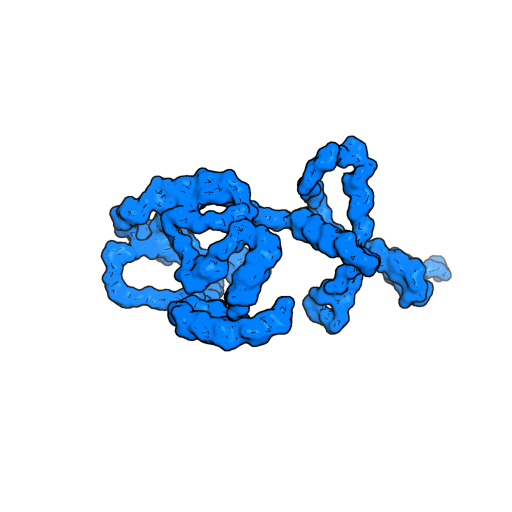 -3.817 25.609 1.00 30.42 229 ASN A C 1
ATOM 1793 O O . ASN A 1 229 ? 15.343 -3.791 26.612 1.00 30.42 229 ASN A O 1
ATOM 1797 N N . MET A 1 230 ? 14.254 -4.958 25.027 1.00 30.66 230 MET A N 1
ATOM 1798 C CA . MET A 1 230 ? 14.930 -6.207 25.365 1.00 30.66 230 MET A CA 1
ATOM 1799 C C . MET A 1 230 ? 15.064 -7.098 24.132 1.00 30.66 230 MET A C 1
ATOM 1801 O O . MET A 1 230 ? 14.132 -7.770 23.711 1.00 30.66 230 MET A O 1
ATOM 1805 N N . LEU A 1 231 ? 16.289 -7.120 23.605 1.00 28.28 231 LEU A N 1
ATOM 1806 C CA . LEU A 1 231 ? 16.790 -8.127 22.679 1.00 28.28 231 LEU A CA 1
ATOM 1807 C C . LEU A 1 231 ? 16.478 -9.542 23.189 1.00 28.28 231 LEU A C 1
ATOM 1809 O O . LEU A 1 231 ? 16.944 -9.924 24.259 1.00 28.28 231 LEU A O 1
ATOM 1813 N N . GLY A 1 232 ? 15.786 -10.327 22.360 1.00 31.73 232 GLY A N 1
ATOM 1814 C CA . GLY A 1 232 ? 15.743 -11.787 22.459 1.00 31.73 232 GLY A CA 1
ATOM 1815 C C . GLY A 1 232 ? 14.523 -12.336 23.192 1.00 31.73 232 GLY A C 1
ATOM 1816 O O . GLY A 1 232 ? 14.611 -12.734 24.348 1.00 31.73 232 GLY A O 1
ATOM 1817 N N . LEU A 1 233 ? 13.391 -12.443 22.492 1.00 33.66 233 LEU A N 1
ATOM 1818 C CA . LEU A 1 233 ? 12.271 -13.250 22.966 1.00 33.66 233 LEU A CA 1
ATOM 1819 C C . LEU A 1 233 ? 12.524 -14.726 22.614 1.00 33.66 233 LEU A C 1
ATOM 1821 O O . LEU A 1 233 ? 12.329 -15.142 21.473 1.00 33.66 233 LEU A O 1
ATOM 1825 N N . VAL A 1 234 ? 12.937 -15.517 23.602 1.00 32.19 234 VAL A N 1
ATOM 1826 C CA . VAL A 1 234 ? 12.776 -16.977 23.597 1.00 32.19 234 VAL A CA 1
ATOM 1827 C C . VAL A 1 234 ? 11.612 -17.288 24.534 1.00 32.19 234 VAL A C 1
ATOM 1829 O O . VAL A 1 234 ? 11.643 -16.921 25.705 1.00 32.19 234 VAL A O 1
ATOM 1832 N N . VAL A 1 235 ? 10.556 -17.921 24.013 1.00 37.03 235 VAL A N 1
ATOM 1833 C CA . VAL A 1 235 ? 9.425 -18.378 24.834 1.00 37.03 235 VAL A CA 1
ATOM 1834 C C . VAL A 1 235 ? 9.801 -19.723 25.444 1.00 37.03 235 VAL A C 1
ATOM 1836 O O . VAL A 1 235 ? 9.628 -20.768 24.818 1.00 37.03 235 VAL A O 1
ATOM 1839 N N . GLU A 1 236 ? 10.339 -19.682 26.659 1.00 34.16 236 GLU A N 1
ATOM 1840 C CA . GLU A 1 236 ? 10.654 -20.866 27.452 1.00 34.16 236 GLU A CA 1
ATOM 1841 C C . GLU A 1 236 ? 9.462 -21.217 28.360 1.00 34.16 236 GLU A C 1
ATOM 1843 O O . GLU A 1 236 ? 9.032 -20.429 29.200 1.00 34.16 236 GLU A O 1
ATOM 1848 N N . LEU A 1 237 ? 8.866 -22.393 28.130 1.00 36.88 237 LEU A N 1
ATOM 1849 C CA . LEU A 1 237 ? 7.618 -22.854 28.763 1.00 36.88 237 LEU A CA 1
ATOM 1850 C C . LEU A 1 237 ? 7.839 -23.632 30.077 1.00 36.88 237 LEU A C 1
ATOM 1852 O O . LEU A 1 237 ? 6.901 -24.235 30.597 1.00 36.88 237 LEU A O 1
ATOM 1856 N N . THR A 1 238 ? 9.052 -23.626 30.625 1.00 37.00 238 THR A N 1
ATOM 1857 C CA . THR A 1 238 ? 9.438 -24.390 31.823 1.00 37.00 238 THR A CA 1
ATOM 1858 C C . THR A 1 238 ? 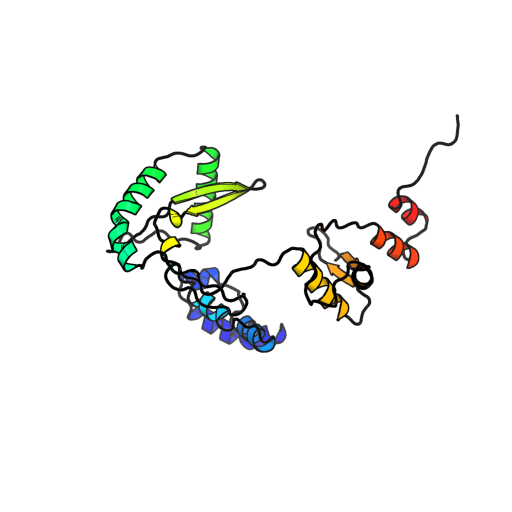8.770 -23.869 33.103 1.00 37.00 238 THR A C 1
ATOM 1860 O O . THR A 1 238 ? 8.292 -24.673 33.897 1.00 37.00 238 THR A O 1
ATOM 1863 N N . GLU A 1 239 ? 8.574 -22.555 33.269 1.00 36.03 239 GLU A N 1
ATOM 1864 C CA . GLU A 1 239 ? 7.886 -22.001 34.458 1.00 36.03 239 GLU A CA 1
ATOM 1865 C C . GLU A 1 239 ? 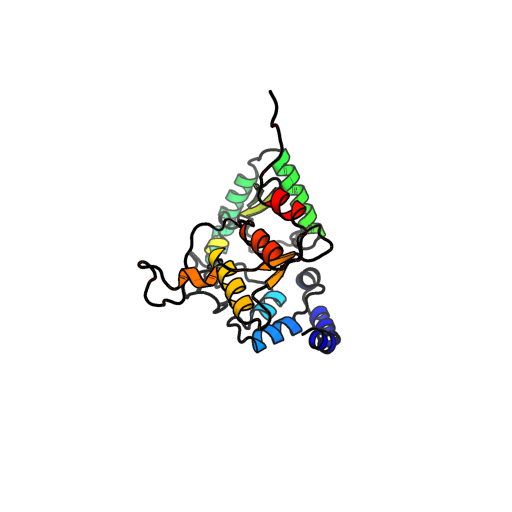6.355 -22.167 34.444 1.00 36.03 239 GLU A C 1
ATOM 1867 O O . GLU A 1 239 ? 5.714 -22.161 35.499 1.00 36.03 239 GLU A O 1
ATOM 1872 N N . SER A 1 240 ? 5.733 -22.336 33.267 1.00 44.78 240 SER A N 1
ATOM 1873 C CA . SER A 1 240 ? 4.293 -22.659 33.203 1.00 44.78 240 SER A CA 1
ATOM 1874 C C . SER A 1 240 ? 4.008 -24.045 33.781 1.00 44.78 240 SER A C 1
ATOM 1876 O O . SER A 1 240 ? 2.901 -24.310 34.237 1.00 44.78 240 SER A O 1
ATOM 1878 N N . LEU A 1 241 ? 5.017 -24.910 33.800 1.00 41.34 241 LEU A N 1
ATOM 1879 C CA . LEU A 1 241 ? 4.951 -26.263 34.315 1.00 41.34 241 LEU A CA 1
ATOM 1880 C C . LEU A 1 241 ? 4.890 -26.290 35.844 1.00 41.34 241 LEU A C 1
ATOM 1882 O O . LEU A 1 241 ? 3.951 -26.841 36.409 1.00 41.34 241 LEU A O 1
ATOM 1886 N N . ASP A 1 242 ? 5.836 -25.626 36.510 1.00 43.62 242 ASP A N 1
ATOM 1887 C CA . ASP A 1 242 ? 5.943 -25.597 37.974 1.00 43.62 242 ASP A CA 1
ATOM 1888 C C . ASP A 1 242 ? 4.713 -24.980 38.637 1.00 43.62 242 ASP A C 1
ATOM 1890 O O . ASP A 1 242 ? 4.253 -25.446 39.676 1.00 43.62 242 ASP A O 1
ATOM 1894 N N . LYS A 1 243 ? 4.089 -24.010 37.968 1.00 44.88 243 LYS A N 1
ATOM 1895 C CA . LYS A 1 243 ? 2.850 -23.381 38.431 1.00 44.88 243 LYS A CA 1
ATOM 1896 C C . LYS A 1 243 ? 1.612 -24.264 38.313 1.00 44.88 243 LYS A C 1
ATOM 1898 O O . LYS A 1 243 ? 0.705 -24.150 39.135 1.00 44.88 243 LYS A O 1
ATOM 1903 N N . VAL A 1 244 ? 1.539 -25.144 37.312 1.00 44.22 244 VAL A N 1
ATOM 1904 C CA . VAL A 1 244 ? 0.462 -26.150 37.233 1.00 44.22 244 VAL A CA 1
ATOM 1905 C C . VAL A 1 244 ? 0.679 -27.240 38.290 1.00 44.22 244 VAL A C 1
ATOM 1907 O O . VAL A 1 244 ? -0.293 -27.774 38.831 1.00 44.22 244 VAL A O 1
ATOM 1910 N N . LEU A 1 245 ? 1.941 -27.518 38.627 1.00 44.28 245 LEU A N 1
ATOM 1911 C CA . LEU A 1 245 ? 2.328 -28.468 39.668 1.00 44.28 245 LEU A CA 1
ATOM 1912 C C . LEU A 1 245 ? 2.032 -27.955 41.084 1.00 44.28 245 LEU A C 1
ATOM 1914 O O . LEU A 1 245 ? 1.424 -28.682 41.864 1.00 44.28 245 LEU A O 1
ATOM 1918 N N . GLU A 1 246 ? 2.353 -26.699 41.402 1.00 47.09 246 GLU A N 1
ATOM 1919 C CA . GLU A 1 246 ? 2.010 -26.067 42.689 1.00 47.09 246 GLU A CA 1
ATOM 1920 C C . GLU A 1 246 ? 0.499 -25.868 42.877 1.00 47.09 246 GLU A C 1
ATOM 1922 O O . GLU A 1 246 ? -0.008 -25.932 43.997 1.00 47.09 246 GLU A O 1
ATOM 1927 N N . ALA A 1 247 ? -0.255 -25.691 41.785 1.00 52.28 247 ALA A N 1
ATOM 1928 C CA . ALA A 1 247 ? -1.713 -25.589 41.824 1.00 52.28 247 ALA A CA 1
ATOM 1929 C C . ALA A 1 247 ? -2.427 -26.923 42.144 1.00 52.28 247 ALA A C 1
ATOM 1931 O O . ALA A 1 247 ? -3.659 -26.960 42.132 1.00 52.28 247 ALA A O 1
ATOM 1932 N N . ASN A 1 248 ? -1.690 -28.012 42.419 1.00 45.41 248 ASN A N 1
ATOM 1933 C CA . ASN A 1 248 ? -2.210 -29.357 42.716 1.00 45.41 248 ASN A CA 1
ATOM 1934 C C . ASN A 1 248 ? -3.136 -29.934 41.622 1.00 45.41 248 ASN A C 1
ATOM 1936 O O . ASN A 1 248 ? -3.981 -30.788 41.889 1.00 45.41 248 ASN A O 1
ATOM 1940 N N . LYS A 1 249 ? -3.005 -29.468 40.372 1.00 48.81 249 LYS A N 1
ATOM 1941 C CA . LYS A 1 249 ? -3.877 -29.883 39.255 1.00 48.81 249 LYS A CA 1
ATOM 1942 C C . LYS A 1 249 ? -3.324 -31.037 38.416 1.00 48.81 249 LYS A C 1
ATOM 1944 O O . LYS A 1 249 ? -4.003 -31.478 37.494 1.00 48.81 249 LYS A O 1
ATOM 1949 N N . LEU A 1 250 ? -2.125 -31.521 38.724 1.00 47.50 250 LEU A N 1
ATOM 1950 C CA . LEU A 1 250 ? -1.468 -32.639 38.045 1.00 47.50 250 LEU A CA 1
ATOM 1951 C C . LEU A 1 250 ? -1.040 -33.679 39.075 1.00 47.50 250 LEU A C 1
ATOM 1953 O O . LEU A 1 250 ? -0.625 -33.323 40.180 1.00 47.50 250 LEU A O 1
ATOM 1957 N N . CYS A 1 251 ? -1.131 -34.964 38.724 1.00 47.06 251 CYS A N 1
ATOM 1958 C CA . CYS A 1 251 ? -0.665 -36.008 39.629 1.00 47.06 251 CYS A CA 1
ATOM 1959 C C . CYS A 1 251 ? 0.879 -36.078 39.612 1.00 47.06 251 CYS A C 1
ATOM 1961 O O . CYS A 1 251 ? 1.497 -35.766 38.590 1.00 47.06 251 CYS A O 1
ATOM 1963 N N . PRO A 1 252 ? 1.535 -36.524 40.700 1.00 50.97 252 PRO A N 1
ATOM 1964 C CA . PRO A 1 252 ? 2.998 -36.500 40.824 1.00 50.97 252 PRO A CA 1
ATOM 1965 C C . PRO A 1 252 ? 3.766 -37.180 39.674 1.00 50.97 252 PRO A C 1
ATOM 1967 O O . PRO A 1 252 ? 4.813 -36.688 39.265 1.00 50.97 252 PRO A O 1
ATOM 1970 N N . LYS A 1 253 ? 3.215 -38.247 39.076 1.00 52.25 253 LYS A N 1
ATOM 1971 C CA . LYS A 1 253 ? 3.829 -38.933 37.920 1.00 52.25 253 LYS A CA 1
ATOM 1972 C C . LYS A 1 253 ? 3.868 -38.082 36.644 1.00 52.25 253 LYS A C 1
ATOM 1974 O O . LYS A 1 253 ? 4.724 -38.287 35.788 1.00 52.25 253 LYS A O 1
ATOM 1979 N N . GLU A 1 254 ? 2.934 -37.149 36.480 1.00 50.09 254 GLU A N 1
ATOM 1980 C CA . GLU A 1 254 ? 2.873 -36.259 35.312 1.00 50.09 254 GLU A CA 1
ATOM 1981 C C . GLU A 1 254 ? 3.851 -35.085 35.455 1.00 50.09 254 GLU A C 1
ATOM 1983 O O . GLU A 1 254 ? 4.380 -34.596 34.460 1.00 50.09 254 GLU A O 1
ATOM 1988 N N . ALA A 1 255 ? 4.152 -34.697 36.697 1.00 52.34 255 ALA A N 1
ATOM 1989 C CA . ALA A 1 255 ? 5.147 -33.693 37.055 1.00 52.34 255 ALA A CA 1
ATOM 1990 C C . ALA A 1 255 ? 6.577 -34.105 36.689 1.00 52.34 255 ALA A C 1
ATOM 1992 O O . ALA A 1 255 ? 7.309 -33.329 36.075 1.00 52.34 255 ALA A O 1
ATOM 1993 N N . GLU A 1 256 ? 6.961 -35.337 37.032 1.00 50.53 256 GLU A N 1
ATOM 1994 C CA . GLU A 1 256 ? 8.293 -35.889 36.743 1.00 50.53 256 GLU A CA 1
ATOM 1995 C C . GLU A 1 256 ? 8.549 -36.013 35.242 1.00 50.53 256 GLU A C 1
ATOM 1997 O O . GLU A 1 256 ? 9.603 -35.619 34.740 1.00 50.53 256 GLU A O 1
ATOM 2002 N N . ARG A 1 257 ? 7.542 -36.462 34.488 1.00 50.91 257 ARG A N 1
ATOM 2003 C CA . ARG A 1 257 ? 7.643 -36.616 33.034 1.00 50.91 257 ARG A CA 1
ATOM 2004 C C . ARG A 1 257 ? 7.879 -35.288 32.303 1.00 50.91 257 ARG A C 1
ATOM 2006 O O . ARG A 1 257 ? 8.459 -35.289 31.221 1.00 50.91 257 ARG A O 1
ATOM 2013 N N . LEU A 1 258 ? 7.437 -34.169 32.878 1.00 46.47 258 LEU A N 1
ATOM 2014 C CA . LEU A 1 258 ? 7.603 -32.836 32.304 1.00 46.47 258 LEU A CA 1
ATOM 2015 C C . LEU A 1 258 ? 8.876 -32.114 32.800 1.00 46.47 258 LEU A C 1
ATOM 2017 O O . LEU A 1 258 ? 9.408 -31.280 32.071 1.00 46.47 258 LEU A O 1
ATOM 2021 N N . ARG A 1 259 ? 9.396 -32.456 33.992 1.00 47.66 259 ARG A N 1
ATOM 2022 C CA . ARG A 1 259 ? 10.707 -31.991 34.500 1.00 47.66 259 ARG A CA 1
ATOM 2023 C C . ARG A 1 259 ? 11.907 -32.672 33.827 1.00 47.66 259 ARG A C 1
ATOM 2025 O O . ARG A 1 259 ? 13.027 -32.197 33.975 1.00 47.66 259 ARG A O 1
ATOM 2032 N N . GLY A 1 260 ? 11.688 -33.755 33.082 1.00 44.66 260 GLY A N 1
ATOM 2033 C CA . GLY A 1 260 ? 12.729 -34.387 32.269 1.00 44.66 260 GLY A CA 1
ATOM 2034 C C . GLY A 1 260 ? 13.645 -35.375 33.003 1.00 44.66 260 GLY A C 1
ATOM 2035 O O . GLY A 1 260 ? 14.731 -35.643 32.501 1.00 44.66 260 GLY A O 1
ATOM 2036 N N . GLY A 1 261 ? 13.226 -35.961 34.130 1.00 40.88 261 GLY A N 1
ATOM 2037 C CA . GLY A 1 261 ? 13.943 -37.078 34.767 1.00 40.88 261 GLY A CA 1
ATOM 2038 C C . GLY A 1 261 ? 12.999 -37.925 35.628 1.00 40.88 261 GLY A C 1
ATOM 2039 O O . GLY A 1 261 ? 12.129 -37.362 36.280 1.00 40.88 261 GLY A O 1
ATOM 2040 N N . GLU A 1 262 ? 13.041 -39.258 35.668 1.00 50.88 262 GLU A N 1
ATOM 2041 C CA . GLU A 1 262 ? 13.933 -40.279 35.090 1.00 50.88 262 GLU A CA 1
ATOM 2042 C C . GLU A 1 262 ? 13.193 -41.641 35.070 1.00 50.88 262 GLU A C 1
ATOM 2044 O O . GLU A 1 262 ? 12.209 -41.798 35.792 1.00 50.88 262 GLU A O 1
ATOM 2049 N N . GLN A 1 263 ? 13.675 -42.621 34.284 1.00 37.56 263 GLN A N 1
ATOM 2050 C CA . GLN A 1 263 ? 13.778 -44.076 34.593 1.00 37.56 263 GLN A CA 1
ATOM 2051 C C . GLN A 1 263 ? 14.088 -44.855 33.293 1.00 37.56 263 GLN A C 1
ATOM 2053 O O . GLN A 1 263 ? 13.415 -44.643 32.290 1.00 37.56 263 GLN A O 1
ATOM 2058 N N . GLY A 1 264 ? 15.059 -45.770 33.202 1.00 32.56 264 GLY A N 1
ATOM 2059 C CA . GLY A 1 264 ? 15.976 -46.371 34.180 1.00 32.56 264 GLY A CA 1
ATOM 2060 C C . GLY A 1 264 ? 17.253 -46.860 33.466 1.00 32.56 264 GLY A C 1
ATOM 2061 O O . GLY A 1 264 ? 17.329 -46.825 32.240 1.00 32.56 264 GLY A O 1
ATOM 2062 N N . ASP A 1 265 ? 18.300 -47.255 34.184 1.00 29.06 265 ASP A N 1
ATOM 2063 C CA . ASP A 1 265 ? 18.288 -48.560 34.850 1.00 29.06 265 ASP A CA 1
ATOM 2064 C C . ASP A 1 265 ? 19.166 -48.614 36.121 1.00 29.06 265 ASP A C 1
ATOM 2066 O O . ASP A 1 265 ? 20.316 -48.167 36.094 1.00 29.06 265 ASP A O 1
ATOM 2070 N N . PRO A 1 266 ? 18.669 -49.211 37.219 1.00 40.72 266 PRO A N 1
ATOM 2071 C CA . PRO A 1 266 ? 19.473 -49.737 38.303 1.00 40.72 266 PRO A CA 1
ATOM 2072 C C . PRO A 1 266 ? 19.437 -51.279 38.305 1.00 40.72 266 PRO A C 1
ATOM 2074 O O . PRO A 1 266 ? 18.661 -51.852 39.062 1.00 40.72 266 PRO A O 1
ATOM 2077 N N . SER A 1 267 ? 20.296 -51.951 37.526 1.00 37.88 267 SER A N 1
ATOM 2078 C CA . SER A 1 267 ? 20.927 -53.238 37.899 1.00 37.88 267 SER A CA 1
ATOM 2079 C C . SER A 1 267 ? 21.767 -53.848 36.764 1.00 37.88 267 SER A C 1
ATOM 2081 O O . SER A 1 267 ? 21.206 -54.495 35.885 1.00 37.88 267 SER A O 1
ATOM 2083 N N . ALA A 1 268 ? 23.097 -53.684 36.844 1.00 33.69 268 ALA A N 1
ATOM 2084 C CA . ALA A 1 268 ? 24.189 -54.615 36.472 1.00 33.69 268 ALA A CA 1
ATOM 2085 C C . ALA A 1 268 ? 25.460 -53.842 36.089 1.00 33.69 268 ALA A C 1
ATOM 2087 O O . ALA A 1 268 ? 25.403 -53.028 35.143 1.00 33.69 268 ALA A O 1
#

pLDDT: mean 74.7, std 23.28, range [28.28, 97.56]

Organism: NCBI:txid1628268